Protein AF-A0A9N9F7E6-F1 (afdb_monomer_lite)

Radius of gyration: 31.7 Å; chains: 1; bounding box: 74×64×126 Å

Structure (mmCIF, N/CA/C/O backbone):
data_AF-A0A9N9F7E6-F1
#
_entry.id   AF-A0A9N9F7E6-F1
#
loop_
_atom_site.group_PDB
_atom_site.id
_atom_site.type_symbol
_atom_site.label_atom_id
_atom_site.label_alt_id
_atom_site.label_comp_id
_atom_site.label_asym_id
_atom_site.label_entity_id
_atom_site.label_seq_id
_atom_site.pdbx_PDB_ins_code
_atom_site.Cartn_x
_atom_site.Cartn_y
_atom_site.Cartn_z
_atom_site.occupancy
_atom_site.B_iso_or_equiv
_atom_site.auth_seq_id
_atom_site.auth_comp_id
_atom_site.auth_asym_id
_atom_site.auth_atom_id
_atom_site.pdbx_PDB_model_num
ATOM 1 N N . MET A 1 1 ? 58.534 -26.631 -19.351 1.00 40.75 1 MET A N 1
ATOM 2 C CA . MET A 1 1 ? 57.662 -26.499 -20.537 1.00 40.75 1 MET A CA 1
ATOM 3 C C . MET A 1 1 ? 57.254 -25.041 -20.645 1.00 40.75 1 MET A C 1
ATOM 5 O O . MET A 1 1 ? 56.491 -24.578 -19.811 1.00 40.75 1 MET A O 1
ATOM 9 N N . TYR A 1 2 ? 57.850 -24.304 -21.583 1.00 39.69 2 TYR A N 1
ATOM 10 C CA . TYR A 1 2 ? 57.478 -22.921 -21.891 1.00 39.69 2 TYR A CA 1
ATOM 11 C C . TYR A 1 2 ? 56.360 -22.964 -22.938 1.00 39.69 2 TYR A C 1
ATOM 13 O O . TYR A 1 2 ? 56.580 -23.464 -24.040 1.00 39.69 2 TYR A O 1
ATOM 21 N N . PHE A 1 3 ? 55.162 -22.490 -22.594 1.00 46.09 3 PHE A N 1
ATOM 22 C CA . PHE A 1 3 ? 54.084 -22.314 -23.566 1.00 46.09 3 PHE A CA 1
ATOM 23 C C . PHE A 1 3 ? 54.360 -21.046 -24.383 1.00 46.09 3 PHE A C 1
ATOM 25 O O . PHE A 1 3 ? 54.373 -19.944 -23.840 1.00 46.09 3 PHE A O 1
ATOM 32 N N . SER A 1 4 ? 54.613 -21.210 -25.684 1.00 47.53 4 SER A N 1
ATOM 33 C CA . SER A 1 4 ? 54.634 -20.099 -26.642 1.00 47.53 4 SER A CA 1
ATOM 34 C C . SER A 1 4 ? 53.211 -19.611 -26.881 1.00 47.53 4 SER A C 1
ATOM 36 O O . SER A 1 4 ? 52.355 -20.383 -27.311 1.00 47.53 4 SER A O 1
ATOM 38 N N . ILE A 1 5 ? 52.972 -18.327 -26.626 1.00 56.91 5 ILE A N 1
ATOM 39 C CA . ILE A 1 5 ? 51.737 -17.638 -27.000 1.00 56.91 5 ILE A CA 1
ATOM 40 C C . ILE A 1 5 ? 51.870 -17.228 -28.478 1.00 56.91 5 ILE A C 1
ATOM 42 O O . ILE A 1 5 ? 52.854 -16.575 -28.831 1.00 56.91 5 ILE A O 1
ATOM 46 N N . PRO A 1 6 ? 50.937 -17.607 -29.369 1.00 58.47 6 PRO A N 1
ATOM 47 C CA . PRO A 1 6 ? 50.997 -17.206 -30.769 1.00 58.47 6 PRO A CA 1
ATOM 48 C C . PRO A 1 6 ? 50.688 -15.706 -30.938 1.00 58.47 6 PRO A C 1
ATOM 50 O O . PRO A 1 6 ? 49.615 -15.227 -30.582 1.00 58.47 6 PRO A O 1
ATOM 53 N N . ASN A 1 7 ? 51.628 -14.976 -31.546 1.00 58.75 7 ASN A N 1
ATOM 54 C CA . ASN A 1 7 ? 51.615 -13.522 -31.789 1.00 58.75 7 ASN A CA 1
ATOM 55 C C . ASN A 1 7 ? 50.672 -13.052 -32.922 1.00 58.75 7 ASN A C 1
ATOM 57 O O . ASN A 1 7 ? 50.967 -12.072 -33.597 1.00 58.75 7 ASN A O 1
ATOM 61 N N . ASN A 1 8 ? 49.546 -13.725 -33.168 1.00 62.62 8 ASN A N 1
ATOM 62 C CA . ASN A 1 8 ? 48.625 -13.355 -34.255 1.00 62.62 8 ASN A CA 1
ATOM 63 C C . ASN A 1 8 ? 47.175 -13.269 -33.773 1.00 62.62 8 ASN A C 1
ATOM 65 O O . ASN A 1 8 ? 46.264 -13.899 -34.306 1.00 62.62 8 ASN A O 1
ATOM 69 N N . ILE A 1 9 ? 46.965 -12.470 -32.730 1.00 62.59 9 ILE A N 1
ATOM 70 C CA . ILE A 1 9 ? 45.628 -12.113 -32.271 1.00 62.59 9 ILE A CA 1
ATOM 71 C C . ILE A 1 9 ? 45.165 -10.898 -33.082 1.00 62.59 9 ILE A C 1
ATOM 73 O O . ILE A 1 9 ? 45.686 -9.795 -32.946 1.00 62.59 9 ILE A O 1
ATOM 77 N N . ASN A 1 10 ? 44.201 -11.120 -33.973 1.00 60.22 10 ASN A N 1
ATOM 78 C CA . ASN A 1 10 ? 43.662 -10.101 -34.868 1.00 60.22 10 ASN A CA 1
ATOM 79 C C . ASN A 1 10 ? 42.643 -9.231 -34.102 1.00 60.22 10 ASN A C 1
ATOM 81 O O . ASN A 1 10 ? 41.444 -9.516 -34.075 1.00 60.22 10 ASN A O 1
ATOM 85 N N . TYR A 1 11 ? 43.130 -8.187 -33.422 1.00 56.62 11 TYR A N 1
ATOM 86 C CA . TYR A 1 11 ? 42.341 -7.341 -32.508 1.00 56.62 11 TYR A CA 1
ATOM 87 C C . TYR A 1 11 ? 41.131 -6.652 -33.161 1.00 56.62 11 TYR A C 1
ATOM 89 O O . TYR A 1 11 ? 40.184 -6.289 -32.464 1.00 56.62 11 TYR A O 1
ATOM 97 N N . SER A 1 12 ? 41.116 -6.535 -34.493 1.00 60.22 12 SER A N 1
ATOM 98 C CA . SER A 1 12 ? 39.997 -5.962 -35.252 1.00 60.22 12 SER A CA 1
ATOM 99 C C . SER A 1 12 ? 38.716 -6.804 -35.188 1.00 60.22 12 SER A C 1
ATOM 101 O O . SER A 1 12 ? 37.639 -6.274 -35.447 1.00 60.22 12 SER A O 1
ATOM 103 N N . VAL A 1 13 ? 38.816 -8.096 -34.852 1.00 58.97 13 VAL A N 1
ATOM 104 C CA . VAL A 1 13 ? 37.661 -9.010 -34.744 1.00 58.97 13 VAL A CA 1
ATOM 105 C C . VAL A 1 13 ? 37.226 -9.199 -33.286 1.00 58.97 13 VAL A C 1
ATOM 107 O O . VAL A 1 13 ? 36.069 -9.493 -33.011 1.00 58.97 13 VAL A O 1
ATOM 110 N N . ILE A 1 14 ? 38.133 -8.976 -32.331 1.00 58.53 14 ILE A N 1
ATOM 111 C CA . ILE A 1 14 ? 37.883 -9.199 -30.899 1.00 58.53 14 ILE A CA 1
ATOM 112 C C . ILE A 1 14 ? 37.167 -8.008 -30.258 1.00 58.53 14 ILE A C 1
ATOM 114 O O . ILE A 1 14 ? 36.324 -8.202 -29.387 1.00 58.53 14 ILE A O 1
ATOM 118 N N . LEU A 1 15 ? 37.442 -6.785 -30.720 1.00 57.47 15 LEU A N 1
ATOM 119 C CA . LEU A 1 15 ? 36.807 -5.577 -30.193 1.00 57.47 15 LEU A CA 1
ATOM 120 C C . LEU A 1 15 ? 35.269 -5.543 -30.371 1.00 57.47 15 LEU A C 1
ATOM 122 O O . LEU A 1 15 ? 34.594 -5.222 -29.395 1.00 57.47 15 LEU A O 1
ATOM 126 N N . PRO A 1 16 ? 34.672 -5.921 -31.525 1.00 55.47 16 PRO A N 1
ATOM 127 C CA . PRO A 1 16 ? 33.211 -5.976 -31.644 1.00 55.47 16 PRO A CA 1
ATOM 128 C C . PRO A 1 16 ? 32.581 -7.160 -30.890 1.00 55.47 16 PRO A C 1
ATOM 130 O O . PRO A 1 16 ? 31.452 -7.043 -30.423 1.00 55.47 16 PRO A O 1
ATOM 133 N N . ILE A 1 17 ? 33.300 -8.278 -30.717 1.00 58.41 17 ILE A N 1
ATOM 134 C CA . ILE A 1 17 ? 32.814 -9.447 -29.959 1.00 58.41 17 ILE A CA 1
ATOM 135 C C . ILE A 1 17 ? 32.812 -9.161 -28.450 1.00 58.41 17 ILE A C 1
ATOM 137 O O . ILE A 1 17 ? 31.876 -9.548 -27.756 1.00 58.41 17 ILE A O 1
ATOM 141 N N . LEU A 1 18 ? 33.809 -8.430 -27.941 1.00 53.78 18 LEU A N 1
ATOM 142 C CA . LEU A 1 18 ? 33.849 -8.006 -26.540 1.00 53.78 18 LEU A CA 1
ATOM 143 C C . LEU A 1 18 ? 32.796 -6.923 -26.236 1.00 53.78 18 LEU A C 1
ATOM 145 O O . LEU A 1 18 ? 32.266 -6.895 -25.132 1.00 53.78 18 LEU A O 1
ATOM 149 N N . LEU A 1 19 ? 32.440 -6.079 -27.214 1.00 54.25 19 LEU A N 1
ATOM 150 C CA . LEU A 1 19 ? 31.379 -5.071 -27.071 1.00 54.25 19 LEU A CA 1
ATOM 151 C C . LEU A 1 19 ? 29.965 -5.693 -27.027 1.00 54.25 19 LEU A C 1
ATOM 153 O O . LEU A 1 19 ? 29.086 -5.158 -26.361 1.00 54.25 19 LEU A O 1
ATOM 157 N N . LEU A 1 20 ? 29.756 -6.843 -27.683 1.00 54.44 20 LEU A N 1
ATOM 158 C CA . LEU A 1 20 ? 28.497 -7.607 -27.655 1.00 54.44 20 LEU A CA 1
ATOM 159 C C . LEU A 1 20 ? 28.282 -8.412 -26.358 1.00 54.44 20 LEU A C 1
ATOM 161 O O . LEU A 1 20 ? 27.174 -8.881 -26.119 1.00 54.44 20 LEU A O 1
ATOM 165 N N . LEU A 1 21 ? 29.306 -8.558 -25.509 1.00 51.47 21 LEU A N 1
ATOM 166 C CA . LEU A 1 21 ? 29.216 -9.257 -24.217 1.00 51.47 21 LEU A CA 1
ATOM 167 C C . LEU A 1 21 ? 28.879 -8.334 -23.032 1.00 51.47 21 LEU A C 1
ATOM 169 O O . LEU A 1 21 ? 28.777 -8.809 -21.905 1.00 51.47 21 LEU A O 1
ATOM 173 N N . PHE A 1 22 ? 28.655 -7.039 -23.275 1.00 49.25 22 PHE A N 1
ATOM 174 C CA . PHE A 1 22 ? 28.144 -6.091 -22.277 1.00 49.25 22 PHE A CA 1
ATOM 175 C C . PHE A 1 22 ? 26.663 -5.770 -22.509 1.00 49.25 22 PHE A C 1
ATOM 177 O O . PHE A 1 22 ? 26.247 -4.614 -22.440 1.00 49.25 22 PHE A O 1
ATOM 184 N N . VAL A 1 23 ? 25.841 -6.792 -22.768 1.00 47.81 23 VAL A N 1
ATOM 185 C CA . VAL A 1 23 ? 24.408 -6.678 -22.476 1.00 47.81 23 VAL A CA 1
ATOM 186 C C . VAL A 1 23 ? 24.288 -6.798 -20.962 1.00 47.81 23 VAL A C 1
ATOM 188 O O . VAL A 1 23 ? 24.087 -7.874 -20.411 1.00 47.81 23 VAL A O 1
ATOM 191 N N . SER A 1 24 ? 24.540 -5.692 -20.267 1.00 43.97 24 SER A N 1
ATOM 192 C CA . SER A 1 24 ? 24.092 -5.552 -18.892 1.00 43.97 24 SER A CA 1
ATOM 193 C C . SER A 1 24 ? 22.575 -5.627 -18.968 1.00 43.97 24 SER A C 1
ATOM 195 O O . SER A 1 24 ? 21.955 -4.693 -19.479 1.00 43.97 24 SER A O 1
ATOM 197 N N . ASP A 1 25 ? 21.979 -6.724 -18.511 1.00 43.75 25 ASP A N 1
ATOM 198 C CA . ASP A 1 25 ? 20.566 -6.730 -18.161 1.00 43.75 25 ASP A CA 1
ATOM 199 C C . ASP A 1 25 ? 20.407 -5.678 -17.062 1.00 43.75 25 ASP A C 1
ATOM 201 O O . ASP A 1 25 ? 20.625 -5.929 -15.875 1.00 43.75 25 ASP A O 1
ATOM 205 N N . VAL A 1 26 ? 20.128 -4.439 -17.467 1.00 52.53 26 VAL A N 1
ATOM 206 C CA . VAL A 1 26 ? 19.705 -3.393 -16.550 1.00 52.53 26 VAL A CA 1
ATOM 207 C C . VAL A 1 26 ? 18.290 -3.790 -16.179 1.00 52.53 26 VAL A C 1
ATOM 209 O O . VAL A 1 26 ? 17.332 -3.324 -16.787 1.00 52.53 26 VAL A O 1
ATOM 212 N N . LEU A 1 27 ? 18.160 -4.722 -15.231 1.00 60.78 27 LEU A N 1
ATOM 213 C CA . LEU A 1 27 ? 16.883 -4.965 -14.588 1.00 60.78 27 LEU A CA 1
ATOM 214 C C . LEU A 1 27 ? 16.455 -3.623 -13.995 1.00 60.78 27 LEU A C 1
ATOM 216 O O . LEU A 1 27 ? 17.052 -3.127 -13.031 1.00 60.78 27 LEU A O 1
ATOM 220 N N . GLY A 1 28 ? 15.448 -3.013 -14.604 1.00 59.03 28 GLY A N 1
ATOM 221 C CA . GLY A 1 28 ? 14.772 -1.886 -14.005 1.00 59.03 28 GLY A CA 1
ATOM 222 C C . GLY A 1 28 ? 14.049 -2.363 -12.758 1.00 59.03 28 GLY A C 1
ATOM 223 O O . GLY A 1 28 ? 13.397 -3.400 -12.796 1.00 59.03 28 GLY A O 1
ATOM 224 N N . HIS A 1 29 ? 14.210 -1.661 -11.636 1.00 84.06 29 HIS A N 1
ATOM 225 C CA . HIS A 1 29 ? 13.431 -1.972 -10.443 1.00 84.06 29 HIS A CA 1
ATOM 226 C C . HIS A 1 29 ? 12.722 -0.734 -9.922 1.00 84.06 29 HIS A C 1
ATOM 228 O O . HIS A 1 29 ? 13.272 0.373 -9.875 1.00 84.06 29 HIS A O 1
ATOM 234 N N . GLY A 1 30 ? 11.504 -0.961 -9.458 1.00 90.44 30 GLY A N 1
ATOM 235 C CA . GLY A 1 30 ? 10.769 -0.040 -8.621 1.00 90.44 30 GLY A CA 1
ATOM 236 C C . GLY A 1 30 ? 9.833 -0.838 -7.733 1.00 90.44 30 GLY A C 1
ATOM 237 O O . GLY A 1 30 ? 9.264 -1.820 -8.196 1.00 90.44 30 GLY A O 1
ATOM 238 N N . ARG A 1 31 ? 9.710 -0.437 -6.467 1.00 93.38 31 ARG A N 1
ATOM 239 C CA . ARG A 1 31 ? 8.784 -1.084 -5.534 1.00 93.38 31 ARG A CA 1
ATOM 240 C C . ARG A 1 31 ? 8.250 -0.149 -4.468 1.00 93.38 31 ARG A C 1
ATOM 242 O O . ARG A 1 31 ? 8.951 0.772 -4.033 1.00 93.38 31 ARG A O 1
ATOM 249 N N . MET A 1 32 ? 7.064 -0.446 -3.960 1.00 95.75 32 MET A N 1
ATOM 250 C CA . MET A 1 32 ? 6.536 0.154 -2.740 1.00 95.75 32 MET A CA 1
ATOM 251 C C . MET A 1 32 ? 7.306 -0.349 -1.508 1.00 95.75 32 MET A C 1
ATOM 253 O O . MET A 1 32 ? 7.681 -1.515 -1.396 1.00 95.75 32 MET A O 1
ATOM 257 N N . LEU A 1 33 ? 7.568 0.563 -0.575 1.00 92.19 33 LEU A N 1
ATOM 258 C CA . LEU A 1 33 ? 8.259 0.308 0.690 1.00 92.19 33 LEU A CA 1
ATOM 259 C C . LEU A 1 33 ? 7.311 0.425 1.886 1.00 92.19 33 LEU A C 1
ATOM 261 O O . LEU A 1 33 ? 7.419 -0.348 2.835 1.00 92.19 33 LEU A O 1
ATOM 265 N N . THR A 1 34 ? 6.415 1.415 1.865 1.00 93.19 34 THR A N 1
ATOM 266 C CA . THR A 1 34 ? 5.425 1.659 2.924 1.00 93.19 34 THR A CA 1
ATOM 267 C C . THR A 1 34 ? 4.051 1.898 2.300 1.00 93.19 34 THR A C 1
ATOM 269 O O . THR A 1 34 ? 3.965 2.731 1.395 1.00 93.19 34 THR A O 1
ATOM 272 N N . PRO A 1 35 ? 2.978 1.253 2.798 1.00 94.88 35 PRO A N 1
ATOM 273 C CA . PRO A 1 35 ? 2.952 0.200 3.828 1.00 94.88 35 PRO A CA 1
ATOM 274 C C . PRO A 1 35 ? 3.705 -1.072 3.405 1.00 94.88 35 PRO A C 1
ATOM 276 O O . PRO A 1 35 ? 4.045 -1.232 2.235 1.00 94.88 35 PRO A O 1
ATOM 279 N N . GLN A 1 36 ? 4.003 -1.955 4.366 1.00 91.88 36 GLN A N 1
ATOM 280 C CA . GLN A 1 36 ? 4.787 -3.158 4.084 1.00 91.88 36 GLN A CA 1
ATOM 281 C C . GLN A 1 36 ? 4.068 -4.039 3.055 1.00 91.88 36 GLN A C 1
ATOM 283 O O . GLN A 1 36 ? 2.940 -4.480 3.276 1.00 91.88 36 GLN A O 1
ATOM 288 N N . ILE A 1 37 ? 4.751 -4.293 1.943 1.00 93.06 37 ILE A N 1
ATOM 289 C CA . ILE A 1 37 ? 4.253 -5.107 0.838 1.00 93.06 37 ILE A CA 1
ATOM 290 C C . ILE A 1 37 ? 4.201 -6.596 1.192 1.00 93.06 37 ILE A C 1
ATOM 292 O O . ILE A 1 37 ? 4.857 -7.062 2.129 1.00 93.06 37 ILE A O 1
ATOM 296 N N . ARG A 1 38 ? 3.411 -7.347 0.424 1.00 91.44 38 ARG A N 1
ATOM 297 C CA . ARG A 1 38 ? 3.370 -8.809 0.460 1.00 91.44 38 ARG A CA 1
ATOM 298 C C . ARG A 1 38 ? 4.742 -9.374 0.123 1.00 91.44 38 ARG A C 1
ATOM 300 O O . ARG A 1 38 ? 5.368 -8.966 -0.846 1.00 91.44 38 ARG A O 1
ATOM 307 N N . ILE A 1 39 ? 5.155 -10.349 0.921 1.00 85.44 39 ILE A N 1
ATOM 308 C CA . ILE A 1 39 ? 6.398 -11.094 0.749 1.00 85.44 39 ILE A CA 1
ATOM 309 C C . ILE A 1 39 ? 6.035 -12.580 0.844 1.00 85.44 39 ILE A C 1
ATOM 311 O O . ILE A 1 39 ? 5.621 -13.025 1.922 1.00 85.44 39 ILE A O 1
ATOM 315 N N . PRO A 1 40 ? 6.118 -13.355 -0.251 1.00 75.81 40 PRO A N 1
ATOM 316 C CA . PRO A 1 40 ? 5.776 -14.767 -0.215 1.00 75.81 40 PRO A CA 1
ATOM 317 C C . PRO A 1 40 ? 6.796 -15.555 0.629 1.00 75.81 40 PRO A C 1
ATOM 319 O O . PRO A 1 40 ? 7.999 -15.280 0.578 1.00 75.81 40 PRO A O 1
ATOM 322 N N . PRO A 1 41 ? 6.351 -16.554 1.416 1.00 67.50 41 PRO A N 1
ATOM 323 C CA . PRO A 1 41 ? 7.263 -17.412 2.165 1.00 67.50 41 PRO A CA 1
ATOM 324 C C . PRO A 1 41 ? 8.250 -18.136 1.238 1.00 67.50 41 PRO A C 1
ATOM 326 O O . PRO A 1 41 ? 7.831 -18.801 0.294 1.00 67.50 41 PRO A O 1
ATOM 329 N N . GLY A 1 42 ? 9.548 -18.054 1.543 1.00 67.75 42 GLY A N 1
ATOM 330 C CA . GLY A 1 42 ? 10.597 -18.767 0.800 1.00 67.75 42 GLY A CA 1
ATOM 331 C C . GLY A 1 42 ? 11.191 -18.015 -0.395 1.00 67.75 42 GLY A C 1
ATOM 332 O O . GLY A 1 42 ? 11.927 -18.616 -1.168 1.00 67.75 42 GLY A O 1
ATOM 333 N N . ASP A 1 43 ? 10.904 -16.724 -0.551 1.00 71.06 43 ASP A N 1
ATOM 334 C CA . ASP A 1 43 ? 11.530 -15.883 -1.573 1.00 71.06 43 ASP A CA 1
ATOM 335 C C . ASP A 1 43 ? 13.035 -15.662 -1.288 1.00 71.06 43 ASP A C 1
ATOM 337 O O . ASP A 1 43 ? 13.417 -14.996 -0.320 1.00 71.06 43 ASP A O 1
ATOM 341 N N . GLU A 1 44 ? 13.888 -16.236 -2.148 1.00 62.19 44 GLU A N 1
ATOM 342 C CA . GLU A 1 44 ? 15.353 -16.258 -2.021 1.00 62.19 44 GLU A CA 1
ATOM 343 C C . GLU A 1 44 ? 16.015 -14.870 -2.164 1.00 62.19 44 GLU A C 1
ATOM 345 O O . GLU A 1 44 ? 17.133 -14.677 -1.680 1.00 62.19 44 GLU A O 1
ATOM 350 N N . ASN A 1 45 ? 15.332 -13.865 -2.735 1.00 62.97 45 ASN A N 1
ATOM 351 C CA . ASN A 1 45 ? 15.867 -12.504 -2.896 1.00 62.97 45 ASN A CA 1
ATOM 352 C C . ASN A 1 45 ? 15.393 -11.562 -1.785 1.00 62.97 45 ASN A C 1
ATOM 354 O O . ASN A 1 45 ? 14.755 -10.533 -2.034 1.00 62.97 45 ASN A O 1
ATOM 358 N N . ASN A 1 46 ? 15.719 -11.908 -0.538 1.00 66.62 46 ASN A N 1
ATOM 359 C CA . ASN A 1 46 ? 15.393 -11.103 0.645 1.00 66.62 46 ASN A CA 1
ATOM 360 C C . ASN A 1 46 ? 13.888 -10.763 0.761 1.00 66.62 46 ASN A C 1
ATOM 362 O O . ASN A 1 46 ? 13.537 -9.738 1.344 1.00 66.62 46 ASN A O 1
ATOM 366 N N . GLY A 1 47 ? 13.007 -11.593 0.186 1.00 72.50 47 GLY A N 1
ATOM 367 C CA . GLY A 1 47 ? 11.560 -11.382 0.225 1.00 72.50 47 GLY A CA 1
ATOM 368 C C . GLY A 1 47 ? 10.941 -10.569 -0.918 1.00 72.50 47 GLY A C 1
ATOM 369 O O . GLY A 1 47 ? 9.759 -10.252 -0.831 1.00 72.50 47 GLY A O 1
ATOM 370 N N . PHE A 1 48 ? 11.698 -10.169 -1.944 1.00 79.06 48 PHE A N 1
ATOM 371 C CA . PHE A 1 48 ? 11.213 -9.180 -2.918 1.00 79.06 48 PHE A CA 1
ATOM 372 C C . PHE A 1 48 ? 11.351 -9.577 -4.387 1.00 79.06 48 PHE A C 1
ATOM 374 O O . PHE A 1 48 ? 11.237 -8.696 -5.235 1.00 79.06 48 PHE A O 1
ATOM 381 N N . THR A 1 49 ? 11.590 -10.846 -4.726 1.00 77.81 49 THR A N 1
ATOM 382 C CA . THR A 1 49 ? 11.795 -11.287 -6.120 1.00 77.81 49 THR A CA 1
ATOM 383 C C . THR A 1 49 ? 10.692 -10.782 -7.047 1.00 77.81 49 THR A C 1
ATOM 385 O O . THR A 1 49 ? 10.988 -10.210 -8.092 1.00 77.81 49 THR A O 1
ATOM 388 N N . LEU A 1 50 ? 9.427 -10.962 -6.656 1.00 80.69 50 LEU A N 1
ATOM 389 C CA . LEU A 1 50 ? 8.279 -10.595 -7.493 1.00 80.69 50 LEU A CA 1
ATOM 390 C C . LEU A 1 50 ? 7.982 -9.092 -7.473 1.00 80.69 50 LEU A C 1
ATOM 392 O O . LEU A 1 50 ? 7.597 -8.530 -8.490 1.00 80.69 50 LEU A O 1
ATOM 396 N N . SER A 1 51 ? 8.194 -8.442 -6.331 1.00 84.06 51 SER A N 1
ATOM 397 C CA . SER A 1 51 ? 7.949 -7.006 -6.139 1.00 84.06 51 SER A CA 1
ATOM 398 C C . SER A 1 51 ? 8.985 -6.102 -6.799 1.00 84.06 51 SER A C 1
ATOM 400 O O . SER A 1 51 ? 8.763 -4.915 -6.988 1.00 84.06 51 SER A O 1
ATOM 402 N N . ASN A 1 52 ? 10.153 -6.647 -7.118 1.00 84.50 52 ASN A N 1
ATOM 403 C CA . ASN A 1 52 ? 11.268 -5.891 -7.668 1.00 84.50 52 ASN A CA 1
ATOM 404 C C . ASN A 1 52 ? 11.242 -5.762 -9.193 1.00 84.50 52 ASN A C 1
ATOM 406 O O . ASN A 1 52 ? 11.965 -4.924 -9.729 1.00 84.50 52 ASN A O 1
ATOM 410 N N . GLY A 1 53 ? 10.473 -6.607 -9.875 1.00 88.19 53 GLY A N 1
ATOM 411 C CA . GLY A 1 53 ? 10.501 -6.730 -11.325 1.00 88.19 53 GLY A CA 1
ATOM 412 C C . GLY A 1 53 ? 9.180 -6.356 -11.991 1.00 88.19 53 GLY A C 1
ATOM 413 O O . GLY A 1 53 ? 8.145 -6.246 -11.328 1.00 88.19 53 GLY A O 1
ATOM 414 N N . PRO A 1 54 ? 9.204 -6.192 -13.321 1.00 92.69 54 PRO A N 1
ATOM 415 C CA . PRO A 1 54 ? 7.991 -6.010 -14.092 1.00 92.69 54 PRO A CA 1
ATOM 416 C C . PRO A 1 54 ? 7.137 -7.284 -14.063 1.00 92.69 54 PRO A C 1
ATOM 418 O O . PRO A 1 54 ? 7.638 -8.403 -13.930 1.00 92.69 54 PRO A O 1
ATOM 421 N N . THR A 1 55 ? 5.827 -7.132 -14.223 1.00 92.88 55 THR A N 1
ATOM 422 C CA . THR A 1 55 ? 4.863 -8.228 -14.167 1.00 92.88 55 THR A CA 1
ATOM 423 C C . THR A 1 55 ? 3.757 -8.067 -15.203 1.00 92.88 55 THR A C 1
ATOM 425 O O . THR A 1 55 ? 3.431 -6.972 -15.650 1.00 92.88 55 THR A O 1
ATOM 428 N N . THR A 1 56 ? 3.142 -9.188 -15.563 1.00 95.19 56 THR A N 1
ATOM 429 C CA . THR A 1 56 ? 1.876 -9.242 -16.314 1.00 95.19 56 THR A CA 1
ATOM 430 C C . THR A 1 56 ? 0.740 -9.824 -15.467 1.00 95.19 56 THR A C 1
ATOM 432 O O . THR A 1 56 ? -0.376 -9.996 -15.954 1.00 95.19 56 THR A O 1
ATOM 435 N N . ILE A 1 57 ? 1.016 -10.141 -14.196 1.00 94.19 57 ILE A N 1
ATOM 436 C CA . ILE A 1 57 ? 0.095 -10.833 -13.296 1.00 94.19 57 ILE A CA 1
ATOM 437 C C . ILE A 1 57 ? -0.566 -9.814 -12.369 1.00 94.19 57 ILE A C 1
ATOM 439 O O . ILE A 1 57 ? -0.031 -9.428 -11.332 1.00 94.19 57 ILE A O 1
ATOM 443 N N . GLU A 1 58 ? -1.770 -9.400 -12.729 1.00 94.88 58 GLU A N 1
ATOM 444 C CA . GLU A 1 58 ? -2.637 -8.591 -11.874 1.00 94.88 58 GLU A CA 1
ATOM 445 C C . GLU A 1 58 ? -3.307 -9.455 -10.783 1.00 94.88 58 GLU A C 1
ATOM 447 O O . GLU A 1 58 ? -3.483 -10.663 -10.966 1.00 94.88 58 GLU A O 1
ATOM 452 N N . PRO A 1 59 ? -3.724 -8.874 -9.643 1.00 95.69 59 PRO A N 1
ATOM 453 C CA . PRO A 1 59 ? -3.570 -7.471 -9.262 1.00 95.69 59 PRO A CA 1
ATOM 454 C C . PRO A 1 59 ? -2.287 -7.142 -8.488 1.00 95.69 59 PRO A C 1
ATOM 456 O O . PRO A 1 59 ? -2.028 -5.969 -8.235 1.00 95.69 59 PRO A O 1
ATOM 459 N N . CYS A 1 60 ? -1.521 -8.157 -8.082 1.00 95.12 60 CYS A N 1
ATOM 460 C CA . CYS A 1 60 ? -0.454 -8.039 -7.082 1.00 95.12 60 CYS A CA 1
ATOM 461 C C . CYS A 1 60 ? 0.837 -8.774 -7.486 1.00 95.12 60 CYS A C 1
ATOM 463 O O . CYS A 1 60 ? 1.492 -9.376 -6.637 1.00 95.12 60 CYS A O 1
ATOM 465 N N . ALA A 1 61 ? 1.170 -8.800 -8.781 1.00 92.88 61 ALA A N 1
ATOM 466 C CA . ALA A 1 61 ? 2.344 -9.489 -9.337 1.00 92.88 61 ALA A CA 1
ATOM 467 C C . ALA A 1 61 ? 2.402 -11.006 -9.053 1.00 92.88 61 ALA A C 1
ATOM 469 O O . ALA A 1 61 ? 3.469 -11.610 -9.072 1.00 92.88 61 ALA A O 1
ATOM 470 N N . GLY A 1 62 ? 1.254 -11.631 -8.769 1.00 90.25 62 GLY A N 1
ATOM 471 C CA . GLY A 1 62 ? 1.173 -13.033 -8.343 1.00 90.25 62 GLY A CA 1
ATOM 472 C C . GLY A 1 62 ? 1.466 -13.272 -6.857 1.00 90.25 62 GLY A C 1
ATOM 473 O O . GLY A 1 62 ? 1.398 -14.416 -6.412 1.00 90.25 62 GLY A O 1
ATOM 474 N N . ASN A 1 63 ? 1.735 -12.222 -6.071 1.00 90.25 63 ASN A N 1
ATOM 475 C CA . ASN A 1 63 ? 1.935 -12.350 -4.631 1.00 90.25 63 ASN A CA 1
ATOM 476 C C . ASN A 1 63 ? 0.611 -12.694 -3.920 1.00 90.25 63 ASN A C 1
ATOM 478 O O . ASN A 1 63 ? -0.330 -11.882 -3.944 1.00 90.25 63 ASN A O 1
ATOM 482 N N . PRO A 1 64 ? 0.524 -13.861 -3.250 1.00 89.56 64 PRO A N 1
ATOM 483 C CA . PRO A 1 64 ? -0.667 -14.238 -2.503 1.00 89.56 64 PRO A CA 1
ATOM 484 C C . PRO A 1 64 ? -0.855 -13.319 -1.295 1.00 89.56 64 PRO A C 1
ATOM 486 O O . PRO A 1 64 ? 0.106 -12.747 -0.777 1.00 89.56 64 PRO A O 1
ATOM 489 N N . ARG A 1 65 ? -2.100 -13.206 -0.823 1.00 88.38 65 ARG A N 1
ATOM 490 C CA . ARG A 1 65 ? -2.429 -12.466 0.401 1.00 88.38 65 ARG A CA 1
ATOM 491 C C . ARG A 1 65 ? -1.576 -12.923 1.580 1.00 88.38 65 ARG A C 1
ATOM 493 O O . ARG A 1 65 ? -1.423 -14.122 1.821 1.00 88.38 65 ARG A O 1
ATOM 500 N N . GLY A 1 66 ? -1.047 -11.943 2.301 1.00 83.00 66 GLY A N 1
ATOM 501 C CA . GLY A 1 66 ? -0.242 -12.121 3.497 1.00 83.00 66 GLY A CA 1
ATOM 502 C C . GLY A 1 66 ? -0.993 -11.720 4.770 1.00 83.00 66 GLY A C 1
ATOM 503 O O . GLY A 1 66 ? -2.200 -11.461 4.746 1.00 83.00 66 GLY A O 1
ATOM 504 N N . PRO A 1 67 ? -0.288 -11.685 5.913 1.00 84.56 67 PRO A N 1
ATOM 505 C CA . PRO A 1 67 ? -0.837 -11.125 7.139 1.00 84.56 67 PRO A CA 1
ATOM 506 C C . PRO A 1 67 ? -1.092 -9.620 6.990 1.00 84.56 67 PRO A C 1
ATOM 508 O O . PRO A 1 67 ? -0.358 -8.918 6.298 1.00 84.56 67 PRO A O 1
ATOM 511 N N . VAL A 1 68 ? -2.092 -9.115 7.711 1.00 87.56 68 VAL A N 1
ATOM 512 C CA . VAL A 1 68 ? -2.308 -7.673 7.866 1.00 87.56 68 VAL A CA 1
ATOM 513 C C . VAL A 1 68 ? -1.252 -7.113 8.814 1.00 87.56 68 VAL A C 1
ATOM 515 O O . VAL A 1 68 ? -1.204 -7.485 9.986 1.00 87.56 68 VAL A O 1
ATOM 518 N N . LEU A 1 69 ? -0.402 -6.220 8.306 1.00 83.69 69 LEU A N 1
ATOM 519 C CA . LEU A 1 69 ? 0.739 -5.671 9.057 1.00 83.69 69 LEU A CA 1
ATOM 520 C C . LEU A 1 69 ? 0.616 -4.175 9.345 1.00 83.69 69 LEU A C 1
ATOM 522 O O . LEU A 1 69 ? 1.444 -3.604 10.053 1.00 83.69 69 LEU A O 1
ATOM 526 N N . SER A 1 70 ? -0.404 -3.518 8.799 1.00 88.81 70 SER A N 1
ATOM 527 C CA . SER A 1 70 ? -0.693 -2.106 9.048 1.00 88.81 70 SER A CA 1
ATOM 528 C C . SER A 1 70 ? -2.174 -1.922 9.341 1.00 88.81 70 SER A C 1
ATOM 530 O O . SER A 1 70 ? -3.024 -2.486 8.656 1.00 88.81 70 SER A O 1
ATOM 532 N N . ASN A 1 71 ? -2.469 -1.122 10.363 1.00 93.31 71 ASN A N 1
ATOM 533 C CA . ASN A 1 71 ? -3.828 -0.819 10.792 1.00 93.31 71 ASN A CA 1
ATOM 534 C C . ASN A 1 71 ? -4.038 0.690 10.700 1.00 93.31 71 ASN A C 1
ATOM 536 O O . ASN A 1 71 ? -3.261 1.462 11.270 1.00 93.31 71 ASN A O 1
ATOM 540 N N . PHE A 1 72 ? -5.080 1.097 9.988 1.00 92.81 72 PHE A N 1
ATOM 541 C CA . PHE A 1 72 ? -5.429 2.491 9.752 1.00 92.81 72 PHE A CA 1
ATOM 542 C C . PHE A 1 72 ? -6.859 2.787 10.202 1.00 92.81 72 PHE A C 1
ATOM 544 O O . PHE A 1 72 ? -7.613 1.894 10.581 1.00 92.81 72 PHE A O 1
ATOM 551 N N . GLN A 1 73 ? -7.226 4.061 10.169 1.00 91.44 73 GLN A N 1
ATOM 552 C CA . GLN A 1 73 ? -8.573 4.550 10.443 1.00 91.44 73 GLN A CA 1
ATOM 553 C C . GLN A 1 73 ? -9.188 5.125 9.166 1.00 91.44 73 GLN A C 1
ATOM 555 O O . GLN A 1 73 ? -8.480 5.685 8.322 1.00 91.44 73 GLN A O 1
ATOM 560 N N . SER A 1 74 ? -10.507 5.027 9.023 1.00 91.31 74 SER A N 1
ATOM 561 C CA . SER A 1 74 ? -11.215 5.678 7.919 1.00 91.31 74 SER A CA 1
ATOM 562 C C . SER A 1 74 ? -10.922 7.182 7.927 1.00 91.31 74 SER A C 1
ATOM 564 O O . SER A 1 74 ? -10.894 7.808 8.991 1.00 91.31 74 SER A O 1
ATOM 566 N N . GLY A 1 75 ? -10.689 7.762 6.751 1.00 90.19 75 GLY A N 1
ATOM 567 C CA . GLY A 1 75 ? -10.320 9.174 6.616 1.00 90.19 75 GLY A CA 1
ATOM 568 C C . GLY A 1 75 ? -8.879 9.520 7.017 1.00 90.19 75 GLY A C 1
ATOM 569 O O . GLY A 1 75 ? -8.467 10.672 6.852 1.00 90.19 75 GLY A O 1
ATOM 570 N N . GLN A 1 76 ? -8.091 8.564 7.528 1.00 90.25 76 GLN A N 1
ATOM 571 C CA . GLN A 1 76 ? -6.710 8.808 7.946 1.00 90.25 76 GLN A CA 1
ATOM 572 C C . GLN A 1 76 ? -5.828 9.208 6.758 1.00 90.25 76 GLN A C 1
ATOM 574 O O . GLN A 1 76 ? -5.895 8.624 5.678 1.00 90.25 76 GLN A O 1
ATOM 579 N N . ILE A 1 77 ? -4.941 10.176 6.990 1.00 90.75 77 ILE A N 1
ATOM 580 C CA . ILE A 1 77 ? -3.824 10.471 6.094 1.00 90.75 77 ILE A CA 1
ATOM 581 C C . ILE A 1 77 ? -2.674 9.524 6.446 1.00 90.75 77 ILE A C 1
ATOM 583 O O . ILE A 1 77 ? -2.154 9.561 7.562 1.00 90.75 77 ILE A O 1
ATOM 587 N N . ILE A 1 78 ? -2.302 8.660 5.506 1.00 93.69 78 ILE A N 1
ATOM 588 C CA . ILE A 1 78 ? -1.265 7.640 5.673 1.00 93.69 78 ILE A CA 1
ATOM 589 C C . ILE A 1 78 ? -0.020 7.987 4.860 1.00 93.69 78 ILE A C 1
ATOM 591 O O . ILE A 1 78 ? -0.114 8.607 3.800 1.00 93.69 78 ILE A O 1
ATOM 595 N N . SER A 1 79 ? 1.143 7.572 5.362 1.00 94.12 79 SER A N 1
ATOM 596 C CA . SER A 1 79 ? 2.410 7.679 4.637 1.00 94.12 79 SER A CA 1
ATOM 597 C C . SER A 1 79 ? 2.526 6.550 3.621 1.00 94.12 79 SER A C 1
ATOM 599 O O . SER A 1 79 ? 2.315 5.385 3.964 1.00 94.12 79 SER A O 1
ATOM 601 N N . ILE A 1 80 ? 2.898 6.905 2.398 1.00 96.94 80 ILE A N 1
ATOM 602 C CA . ILE A 1 80 ? 3.231 5.988 1.318 1.00 96.94 80 ILE A CA 1
ATOM 603 C C . ILE A 1 80 ? 4.661 6.279 0.880 1.00 96.94 80 ILE A C 1
ATOM 605 O O . ILE A 1 80 ? 5.031 7.440 0.711 1.00 96.94 80 ILE A O 1
ATOM 609 N N . SER A 1 81 ? 5.461 5.241 0.658 1.00 96.50 81 SER A N 1
ATOM 610 C CA . SER A 1 81 ? 6.792 5.403 0.075 1.00 96.50 81 SER A CA 1
ATOM 611 C C . SER A 1 81 ? 7.124 4.291 -0.899 1.00 96.50 81 SER A C 1
ATOM 613 O O . SER A 1 81 ? 6.648 3.165 -0.761 1.00 96.50 81 SER A O 1
ATOM 615 N N . TRP A 1 82 ? 7.945 4.616 -1.889 1.00 96.25 82 TRP A N 1
ATOM 616 C CA . TRP A 1 82 ? 8.423 3.696 -2.913 1.00 96.25 82 TRP A CA 1
ATOM 617 C C . TRP A 1 82 ? 9.855 4.051 -3.302 1.00 96.25 82 TRP A C 1
ATOM 619 O O . TRP A 1 82 ? 10.352 5.143 -3.022 1.00 96.25 82 TRP A O 1
ATOM 629 N N . THR A 1 83 ? 10.534 3.117 -3.947 1.00 95.00 83 THR A N 1
ATOM 630 C CA . THR A 1 83 ? 11.867 3.325 -4.507 1.00 95.00 83 THR A CA 1
ATOM 631 C C . THR A 1 83 ? 11.861 3.033 -5.995 1.00 95.00 83 THR A C 1
ATOM 633 O O . THR A 1 83 ? 11.126 2.158 -6.443 1.00 95.00 83 THR A O 1
ATOM 636 N N . ILE A 1 84 ? 12.676 3.772 -6.742 1.00 95.12 84 ILE A N 1
ATOM 637 C CA . ILE A 1 84 ? 12.964 3.577 -8.162 1.00 95.12 84 ILE A CA 1
ATOM 638 C C . ILE A 1 84 ? 14.482 3.479 -8.291 1.00 95.12 84 ILE A C 1
ATOM 640 O O . ILE A 1 84 ? 15.193 4.438 -7.983 1.00 95.12 84 ILE A O 1
ATOM 644 N N . THR A 1 85 ? 14.995 2.343 -8.750 1.00 92.50 85 THR A N 1
ATOM 645 C CA . THR A 1 85 ? 16.437 2.158 -8.988 1.00 92.50 85 THR A CA 1
ATOM 646 C C . THR A 1 85 ? 16.807 2.346 -10.456 1.00 92.50 85 THR A C 1
ATOM 648 O O . THR A 1 85 ? 17.965 2.631 -10.753 1.00 92.50 85 THR A O 1
ATOM 651 N N . ALA A 1 86 ? 15.825 2.272 -11.359 1.00 92.50 86 ALA A N 1
ATOM 652 C CA . ALA A 1 86 ? 15.978 2.601 -12.770 1.00 92.50 86 ALA A CA 1
ATOM 653 C C . ALA A 1 86 ? 14.829 3.496 -13.245 1.00 92.50 86 ALA A C 1
ATOM 655 O O . ALA A 1 86 ? 13.657 3.130 -13.179 1.00 92.50 86 ALA A O 1
ATOM 656 N N . ALA A 1 87 ? 15.167 4.691 -13.722 1.00 93.25 87 ALA A N 1
ATOM 657 C CA . ALA A 1 87 ? 14.193 5.701 -14.118 1.00 93.25 87 ALA A CA 1
ATOM 658 C C . ALA A 1 87 ? 13.625 5.429 -15.523 1.00 93.25 87 ALA A C 1
ATOM 660 O O . ALA A 1 87 ? 14.051 6.030 -16.509 1.00 93.25 87 ALA A O 1
ATOM 661 N N . HIS A 1 88 ? 12.635 4.538 -15.621 1.00 93.44 88 HIS A N 1
ATOM 662 C CA . HIS A 1 88 ? 11.913 4.271 -16.876 1.00 93.44 88 HIS A CA 1
ATOM 663 C C . HIS A 1 88 ? 10.739 5.231 -17.138 1.00 93.44 88 HIS A C 1
ATOM 665 O O . HIS A 1 88 ? 9.918 4.973 -18.024 1.00 93.44 88 HIS A O 1
ATOM 671 N N . ARG A 1 89 ? 10.687 6.363 -16.415 1.00 94.94 89 ARG A N 1
ATOM 672 C CA . ARG A 1 89 ? 9.633 7.388 -16.489 1.00 94.94 89 ARG A CA 1
ATOM 673 C C . ARG A 1 89 ? 8.235 6.806 -16.265 1.00 94.94 89 ARG A C 1
ATOM 675 O O . ARG A 1 89 ? 8.057 5.644 -15.902 1.00 94.94 89 ARG A O 1
ATOM 682 N N . GLY A 1 90 ? 7.225 7.634 -16.490 1.00 94.81 90 GLY A N 1
ATOM 683 C CA . GLY A 1 90 ? 5.831 7.226 -16.436 1.00 94.81 90 GLY A CA 1
ATOM 684 C C . GLY A 1 90 ? 5.201 7.413 -15.065 1.00 94.81 90 GLY A C 1
ATOM 685 O O . GLY A 1 90 ? 5.770 8.023 -14.153 1.00 94.81 90 GLY A O 1
ATOM 686 N N . SER A 1 91 ? 3.972 6.920 -14.972 1.00 97.06 91 SER A N 1
ATOM 687 C CA . SER A 1 91 ? 3.054 7.275 -13.902 1.00 97.06 91 SER A CA 1
ATOM 688 C C . SER A 1 91 ? 2.973 6.203 -12.828 1.00 97.06 91 SER A C 1
ATOM 690 O O . SER A 1 91 ? 2.892 5.016 -13.157 1.00 97.06 91 SER A O 1
ATOM 692 N N . CYS A 1 92 ? 2.862 6.634 -11.574 1.00 97.75 92 CYS A N 1
ATOM 693 C CA . CYS A 1 92 ? 2.479 5.777 -10.463 1.00 97.75 92 CYS A CA 1
ATOM 694 C C . CYS A 1 92 ? 1.064 6.099 -9.994 1.00 97.75 92 CYS A C 1
ATOM 696 O O . CYS A 1 92 ? 0.617 7.240 -10.098 1.00 97.75 92 CYS A O 1
ATOM 698 N N . SER A 1 93 ? 0.395 5.126 -9.386 1.00 98.44 93 SER A N 1
ATOM 699 C CA . SER A 1 93 ? -0.839 5.362 -8.638 1.00 98.44 93 SER A CA 1
ATOM 700 C C . SER A 1 93 ? -0.868 4.555 -7.349 1.00 98.44 93 SER A C 1
ATOM 702 O O . SER A 1 93 ? -0.263 3.486 -7.255 1.00 98.44 93 SER A O 1
ATOM 704 N N . ILE A 1 94 ? -1.576 5.095 -6.361 1.00 98.69 94 ILE A N 1
ATOM 705 C CA . ILE A 1 94 ? -1.936 4.406 -5.126 1.00 98.69 94 ILE A CA 1
ATOM 706 C C . ILE A 1 94 ? -3.417 4.122 -5.176 1.00 98.69 94 ILE A C 1
ATOM 708 O O . ILE A 1 94 ? -4.222 5.028 -5.395 1.00 98.69 94 ILE A O 1
ATOM 712 N N . GLN A 1 95 ? -3.766 2.866 -4.960 1.00 98.69 95 GLN A N 1
ATOM 713 C CA . GLN A 1 95 ? -5.123 2.373 -5.081 1.00 98.69 95 GLN A CA 1
ATOM 714 C C . GLN A 1 95 ? -5.505 1.565 -3.845 1.00 98.69 95 GLN A C 1
ATOM 716 O O . GLN A 1 95 ? -4.645 1.012 -3.163 1.00 98.69 95 GLN A O 1
ATOM 721 N N . LEU A 1 96 ? -6.799 1.485 -3.560 1.00 98.50 96 LEU A N 1
ATOM 722 C CA . LEU A 1 96 ? -7.349 0.779 -2.412 1.00 98.50 96 LEU A CA 1
ATOM 723 C C . LEU A 1 96 ? -8.457 -0.168 -2.853 1.00 98.50 96 LEU A C 1
ATOM 725 O O . LEU A 1 96 ? -9.397 0.238 -3.528 1.00 98.50 96 LEU A O 1
ATOM 729 N N . SER A 1 97 ? -8.371 -1.415 -2.409 1.00 98.19 97 SER A N 1
ATOM 730 C CA . SER A 1 97 ? -9.466 -2.380 -2.437 1.00 98.19 97 SER A CA 1
ATOM 731 C C . SER A 1 97 ? -9.933 -2.651 -1.010 1.00 98.19 97 SER A C 1
ATOM 733 O O . SER A 1 97 ? -9.138 -3.050 -0.156 1.00 98.19 97 SER A O 1
ATOM 735 N N . THR A 1 98 ? -11.228 -2.468 -0.756 1.00 96.25 98 THR A N 1
ATOM 736 C CA . THR A 1 98 ? -11.876 -2.791 0.526 1.00 96.25 98 THR A CA 1
ATOM 737 C C . THR A 1 98 ? -12.602 -4.137 0.518 1.00 96.25 98 THR A C 1
ATOM 739 O O . THR A 1 98 ? -13.184 -4.529 1.525 1.00 96.25 98 THR A O 1
ATOM 742 N N . THR A 1 99 ? -12.560 -4.882 -0.592 1.00 91.81 99 THR A N 1
ATOM 743 C CA . THR A 1 99 ? -13.389 -6.086 -0.791 1.00 91.81 99 THR A CA 1
ATOM 744 C C . THR A 1 99 ? -12.875 -7.322 -0.059 1.00 91.81 99 THR A C 1
ATOM 746 O O . THR A 1 99 ? -13.596 -8.311 0.058 1.00 91.81 99 THR A O 1
ATOM 749 N N . GLY A 1 100 ? -11.617 -7.305 0.385 1.00 88.19 100 GLY A N 1
ATOM 750 C CA . GLY A 1 100 ? -10.942 -8.491 0.907 1.00 88.19 100 GLY A CA 1
ATOM 751 C C . GLY A 1 100 ? -10.548 -9.518 -0.157 1.00 88.19 100 GLY A C 1
ATOM 752 O O . GLY A 1 100 ? -10.113 -10.604 0.213 1.00 88.19 100 GLY A O 1
ATOM 753 N N . GLN A 1 101 ? -10.693 -9.197 -1.449 1.00 90.38 101 GLN A N 1
ATOM 754 C CA . GLN A 1 101 ? -10.474 -10.129 -2.566 1.00 90.38 101 GLN A CA 1
ATOM 755 C C . GLN A 1 101 ? -9.669 -9.517 -3.723 1.00 90.38 101 GLN A C 1
ATOM 757 O O . GLN A 1 101 ? -9.894 -9.864 -4.877 1.00 90.38 101 GLN A O 1
ATOM 762 N N . ASP A 1 102 ? -8.789 -8.555 -3.430 1.00 95.88 102 ASP A N 1
ATOM 763 C CA . ASP A 1 102 ? -7.939 -7.853 -4.412 1.00 95.88 102 ASP A CA 1
ATOM 764 C C . ASP A 1 102 ? -8.715 -7.389 -5.655 1.00 95.88 102 ASP A C 1
ATOM 766 O O . ASP A 1 102 ? -8.345 -7.645 -6.798 1.00 95.88 102 ASP A O 1
ATOM 770 N N . SER A 1 103 ? -9.856 -6.745 -5.435 1.00 95.81 103 SER A N 1
ATOM 771 C CA . SER A 1 103 ? -10.784 -6.369 -6.507 1.00 95.81 103 SER A CA 1
ATOM 772 C C . SER A 1 103 ? -11.418 -5.012 -6.245 1.00 95.81 103 SER A C 1
ATOM 774 O O . SER A 1 103 ? -11.392 -4.513 -5.123 1.00 95.81 103 SER A O 1
ATOM 776 N N . ASN A 1 104 ? -11.999 -4.404 -7.281 1.00 95.94 104 ASN A N 1
ATOM 777 C CA . ASN A 1 104 ? -12.637 -3.084 -7.202 1.00 95.94 104 ASN A CA 1
ATOM 778 C C . ASN A 1 104 ? -11.702 -2.000 -6.637 1.00 95.94 104 ASN A C 1
ATOM 780 O O . ASN A 1 104 ? -12.073 -1.259 -5.729 1.00 95.94 104 ASN A O 1
ATOM 784 N N . PHE A 1 105 ? -10.473 -1.936 -7.152 1.00 98.25 105 PHE A N 1
ATOM 785 C CA . PHE A 1 105 ? -9.499 -0.937 -6.727 1.00 98.25 105 PHE A CA 1
ATOM 786 C C . PHE A 1 105 ? -9.971 0.483 -7.067 1.00 98.25 105 PHE A C 1
ATOM 788 O O . PHE A 1 105 ? -10.191 0.816 -8.230 1.00 98.25 105 PHE A O 1
ATOM 795 N N . GLN A 1 106 ? -10.085 1.321 -6.040 1.00 98.00 106 GLN A N 1
ATOM 796 C CA . GLN A 1 106 ? -10.288 2.760 -6.150 1.00 98.00 106 GLN A CA 1
ATOM 797 C C . GLN A 1 106 ? -8.930 3.463 -6.147 1.00 98.00 106 GLN A C 1
ATOM 799 O O . GLN A 1 106 ? -8.153 3.288 -5.211 1.00 98.00 106 GLN A O 1
ATOM 804 N N . GLU A 1 107 ? -8.652 4.301 -7.143 1.00 98.50 107 GLU A N 1
ATOM 805 C CA . GLU A 1 107 ? -7.471 5.165 -7.110 1.00 98.50 107 GLU A CA 1
ATOM 806 C C . GLU A 1 107 ? -7.626 6.260 -6.044 1.00 98.50 107 GLU A C 1
ATOM 808 O O . GLU A 1 107 ? -8.614 6.994 -6.019 1.00 98.50 107 GLU A O 1
ATOM 813 N N . LEU A 1 108 ? -6.642 6.352 -5.149 1.00 98.19 108 LEU A N 1
ATOM 814 C CA . LEU A 1 108 ? -6.570 7.357 -4.091 1.00 98.19 108 LEU A CA 1
ATOM 815 C C . LEU A 1 108 ? -5.707 8.555 -4.498 1.00 98.19 108 LEU A C 1
ATOM 817 O O . LEU A 1 108 ? -5.997 9.688 -4.114 1.00 98.19 108 LEU A O 1
ATOM 821 N N . LYS A 1 109 ? -4.613 8.306 -5.230 1.00 98.31 109 LYS A N 1
ATOM 822 C CA . LYS A 1 109 ? -3.678 9.345 -5.680 1.00 98.31 109 LYS A CA 1
ATOM 823 C C . LYS A 1 109 ? -2.885 8.882 -6.899 1.00 98.31 109 LYS A C 1
ATOM 825 O O . LYS A 1 109 ? -2.495 7.719 -6.970 1.00 98.31 109 LYS A O 1
ATOM 830 N N . SER A 1 110 ? -2.606 9.811 -7.810 1.00 98.12 110 SER A N 1
ATOM 831 C CA . SER A 1 110 ? -1.829 9.579 -9.030 1.00 98.12 110 SER A CA 1
ATOM 832 C C . SER A 1 110 ? -0.620 10.507 -9.108 1.00 98.12 110 SER A C 1
ATOM 834 O O . SER A 1 110 ? -0.656 11.647 -8.636 1.00 98.12 110 SER A O 1
ATOM 836 N N . TYR A 1 111 ? 0.449 10.007 -9.718 1.00 97.50 111 TYR A N 1
ATOM 837 C CA . TYR A 1 111 ? 1.743 10.659 -9.860 1.00 97.50 111 TYR A CA 1
ATOM 838 C C . TYR A 1 111 ? 2.212 10.521 -11.309 1.00 97.50 111 TYR A C 1
ATOM 840 O O . TYR A 1 111 ? 2.787 9.489 -11.650 1.00 97.50 111 TYR A O 1
ATOM 848 N N . PRO A 1 112 ? 2.018 11.526 -12.178 1.00 96.56 112 PRO A N 1
ATOM 849 C CA . PRO A 1 112 ? 2.288 11.372 -13.610 1.00 96.56 112 PRO A CA 1
ATOM 850 C C . PRO A 1 112 ? 3.766 11.108 -13.945 1.00 96.56 112 PRO A C 1
ATOM 852 O O . PRO A 1 112 ? 4.048 10.494 -14.967 1.00 96.56 112 PRO A O 1
ATOM 855 N N . ASN A 1 113 ? 4.687 11.532 -13.070 1.00 94.38 113 ASN A N 1
ATOM 856 C CA . ASN A 1 113 ? 6.134 11.538 -13.305 1.00 94.38 113 ASN A CA 1
ATOM 857 C C . ASN A 1 113 ? 6.920 10.856 -12.161 1.00 94.38 113 ASN A C 1
ATOM 859 O O . ASN A 1 113 ? 8.026 11.277 -11.822 1.00 94.38 113 ASN A O 1
ATOM 863 N N . CYS A 1 114 ? 6.341 9.851 -11.492 1.00 92.44 114 CYS A N 1
ATOM 864 C CA . CYS A 1 114 ? 6.912 9.278 -10.259 1.00 92.44 114 CYS A CA 1
ATOM 865 C C . CYS A 1 114 ? 8.274 8.588 -10.438 1.00 92.44 114 CYS A C 1
ATOM 867 O O . CYS A 1 114 ? 8.973 8.370 -9.450 1.00 92.44 114 CYS A O 1
ATOM 869 N N . ALA A 1 115 ? 8.615 8.217 -11.673 1.00 94.94 115 ALA A N 1
ATOM 870 C CA . ALA A 1 115 ? 9.818 7.470 -12.019 1.00 94.94 115 ALA A CA 1
ATOM 871 C C . ALA A 1 115 ? 10.673 8.197 -13.070 1.00 94.94 115 ALA A C 1
ATOM 873 O O . ALA A 1 115 ? 11.452 7.569 -13.788 1.00 94.94 115 ALA A O 1
ATOM 874 N N . ASP A 1 116 ? 10.531 9.525 -13.178 1.00 95.25 116 ASP A N 1
ATOM 875 C CA . ASP A 1 116 ? 11.413 10.357 -14.012 1.00 95.25 116 ASP A CA 1
ATOM 876 C C . ASP A 1 116 ? 12.849 10.415 -13.460 1.00 95.25 116 ASP A C 1
ATOM 878 O O . ASP A 1 116 ? 13.783 10.707 -14.202 1.00 95.25 116 ASP A O 1
ATOM 882 N N . ASN A 1 117 ? 13.037 10.109 -12.172 1.00 94.75 117 ASN A N 1
ATOM 883 C CA . ASN A 1 117 ? 14.339 10.028 -11.516 1.00 94.75 117 ASN A CA 1
ATOM 884 C C . ASN A 1 117 ? 14.430 8.763 -10.654 1.00 94.75 117 ASN A C 1
ATOM 886 O O . ASN A 1 117 ? 13.420 8.247 -10.177 1.00 94.75 117 ASN A O 1
ATOM 890 N N . THR A 1 118 ? 15.652 8.296 -10.409 1.00 95.12 118 THR A N 1
ATOM 891 C CA . THR A 1 118 ? 15.928 7.251 -9.417 1.00 95.12 118 THR A CA 1
ATOM 892 C C . THR A 1 118 ? 15.941 7.838 -8.010 1.00 95.12 118 THR A C 1
ATOM 894 O O . THR A 1 118 ? 16.380 8.974 -7.817 1.00 95.12 118 THR A O 1
ATOM 897 N N . GLY A 1 119 ? 15.543 7.059 -7.012 1.00 93.81 119 GLY A N 1
ATOM 898 C CA . GLY A 1 119 ? 15.592 7.463 -5.613 1.00 93.81 119 GLY A CA 1
ATOM 899 C C . GLY A 1 119 ? 14.542 6.769 -4.760 1.00 93.81 119 GLY A C 1
ATOM 900 O O . GLY A 1 119 ? 13.855 5.849 -5.202 1.00 93.81 119 GLY A O 1
ATOM 901 N N . THR A 1 120 ? 14.421 7.233 -3.522 1.00 95.19 120 THR A N 1
ATOM 902 C CA . THR A 1 120 ? 13.318 6.877 -2.631 1.00 95.19 120 THR A CA 1
ATOM 903 C C . THR A 1 120 ? 12.409 8.082 -2.496 1.00 95.19 120 THR A C 1
ATOM 905 O O . THR A 1 120 ? 12.865 9.183 -2.186 1.00 95.19 120 THR A O 1
ATOM 908 N N . PHE A 1 121 ? 11.126 7.857 -2.723 1.00 94.31 121 PHE A N 1
ATOM 909 C CA . PHE A 1 121 ? 10.090 8.872 -2.714 1.00 94.31 121 PHE A CA 1
ATOM 910 C C . PHE A 1 121 ? 9.086 8.538 -1.623 1.00 94.31 121 PHE A C 1
ATOM 912 O O . PHE A 1 121 ? 8.801 7.368 -1.363 1.00 94.31 121 PHE A O 1
ATOM 919 N N . SER A 1 122 ? 8.547 9.576 -1.000 1.00 95.31 122 SER A N 1
ATOM 920 C CA . SER A 1 122 ? 7.525 9.448 0.029 1.00 95.31 122 SER A CA 1
ATOM 921 C C . SER A 1 122 ? 6.508 10.559 -0.131 1.00 95.31 122 SER A C 1
ATOM 923 O O . SER A 1 122 ? 6.855 11.681 -0.502 1.00 95.31 122 SER A O 1
ATOM 925 N N . ASP A 1 123 ? 5.261 10.253 0.188 1.00 92.44 123 ASP A N 1
ATOM 926 C CA . ASP A 1 123 ? 4.160 11.200 0.171 1.00 92.44 123 ASP A CA 1
ATOM 927 C C . ASP A 1 123 ? 3.040 10.719 1.105 1.00 92.44 123 ASP A C 1
ATOM 929 O O . ASP A 1 123 ? 3.110 9.643 1.698 1.00 92.44 123 ASP A O 1
ATOM 933 N N . SER A 1 124 ? 2.005 11.532 1.272 1.00 91.88 124 SER A N 1
ATOM 934 C CA . SER A 1 124 ? 0.830 11.221 2.070 1.00 91.88 124 SER A CA 1
ATOM 935 C C . SER A 1 124 ? -0.431 11.089 1.214 1.00 91.88 124 SER A C 1
ATOM 937 O O . SER A 1 124 ? -0.673 11.874 0.285 1.00 91.88 124 SER A O 1
ATOM 939 N N . VAL A 1 125 ? -1.262 10.105 1.559 1.00 94.62 125 VAL A N 1
ATOM 940 C CA . VAL A 1 125 ? -2.530 9.786 0.887 1.00 94.62 125 VAL A CA 1
ATOM 941 C C . VAL A 1 125 ? -3.649 9.730 1.924 1.00 94.62 125 VAL A C 1
ATOM 943 O O . VAL A 1 125 ? -3.482 9.116 2.974 1.00 94.62 125 VAL A O 1
ATOM 946 N N . LYS A 1 126 ? -4.795 10.366 1.649 1.00 94.81 126 LYS A N 1
ATOM 947 C CA . LYS A 1 126 ? -5.985 10.268 2.506 1.00 94.81 126 LYS A CA 1
ATOM 948 C C . LYS A 1 126 ? -6.773 9.007 2.137 1.00 94.81 126 LYS A C 1
ATOM 950 O O . LYS A 1 126 ? -7.155 8.847 0.980 1.00 94.81 126 LYS A O 1
ATOM 955 N N . LEU A 1 127 ? -7.024 8.132 3.107 1.00 96.88 127 LEU A N 1
ATOM 956 C CA . LEU A 1 127 ? -7.969 7.025 2.954 1.00 96.88 127 LEU A CA 1
ATOM 957 C C . LEU A 1 127 ? -9.405 7.567 2.836 1.00 96.88 127 LEU A C 1
ATOM 959 O O . LEU A 1 127 ? -9.699 8.607 3.431 1.00 96.88 127 LEU A O 1
ATOM 963 N N . PRO A 1 128 ? -10.315 6.897 2.105 1.00 95.25 128 PRO A N 1
ATOM 964 C CA . PRO A 1 128 ? -11.690 7.368 1.987 1.00 95.25 128 PRO A CA 1
ATOM 965 C C . PRO A 1 128 ? -12.378 7.444 3.356 1.00 95.25 128 PRO A C 1
ATOM 967 O O . PRO A 1 128 ? -12.192 6.576 4.214 1.00 95.25 128 PRO A O 1
ATOM 970 N N . ASP A 1 129 ? -13.182 8.487 3.556 1.00 89.69 129 ASP A N 1
ATOM 971 C CA . ASP A 1 129 ? -14.045 8.583 4.731 1.00 89.69 129 ASP A CA 1
ATOM 972 C C . ASP A 1 129 ? -15.091 7.452 4.666 1.00 89.69 129 ASP A C 1
ATOM 974 O O . ASP A 1 129 ? -15.679 7.198 3.613 1.00 89.69 129 ASP A O 1
ATOM 978 N N . GLY A 1 130 ? -15.297 6.739 5.774 1.00 86.50 130 GLY A N 1
ATOM 979 C CA . GLY A 1 130 ? -16.197 5.584 5.849 1.00 86.50 130 GLY A CA 1
ATOM 980 C C . GLY A 1 130 ? -15.638 4.278 5.269 1.00 86.50 130 GLY A C 1
ATOM 981 O O . GLY A 1 130 ? -16.346 3.273 5.276 1.00 86.50 130 GLY A O 1
ATOM 982 N N . ALA A 1 131 ? -14.391 4.248 4.780 1.00 90.69 131 ALA A N 1
ATOM 983 C CA . ALA A 1 131 ? -13.744 2.990 4.405 1.00 90.69 131 ALA A CA 1
ATOM 984 C C . ALA A 1 131 ? -13.533 2.104 5.642 1.00 90.69 131 ALA A C 1
ATOM 986 O O . ALA A 1 131 ? -12.940 2.544 6.622 1.00 90.69 131 ALA A O 1
ATOM 987 N N . SER A 1 132 ? -13.984 0.853 5.578 1.00 90.94 132 SER A N 1
ATOM 988 C CA . SER A 1 132 ? -13.869 -0.098 6.685 1.00 90.94 132 SER A CA 1
ATOM 989 C C . SER A 1 132 ? -13.613 -1.501 6.151 1.00 90.94 132 SER A C 1
ATOM 991 O O . SER A 1 132 ? -14.254 -1.932 5.187 1.00 90.94 132 SER A O 1
ATOM 993 N N . CYS A 1 133 ? -12.626 -2.191 6.718 1.00 91.81 133 CYS A N 1
ATOM 994 C CA . CYS A 1 133 ? -12.208 -3.524 6.292 1.00 91.81 133 CYS A CA 1
ATOM 995 C C . CYS A 1 133 ? -11.202 -4.139 7.273 1.00 91.81 133 CYS A C 1
ATOM 997 O O . CYS A 1 133 ? -10.308 -3.476 7.795 1.00 91.81 133 CYS A O 1
ATOM 999 N N . ASN A 1 134 ? -11.257 -5.461 7.417 1.00 89.31 134 ASN A N 1
ATOM 1000 C CA . ASN A 1 134 ? -10.278 -6.208 8.215 1.00 89.31 134 ASN A CA 1
ATOM 1001 C C . ASN A 1 134 ? -9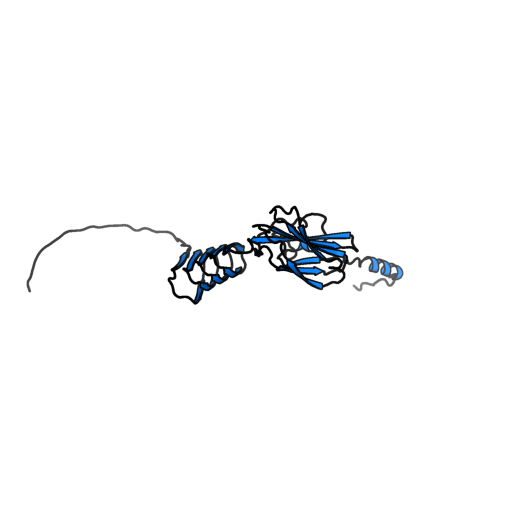.139 -6.800 7.372 1.00 89.31 134 ASN A C 1
ATOM 1003 O O . ASN A 1 134 ? -8.226 -7.402 7.923 1.00 89.31 134 ASN A O 1
ATOM 1007 N N . ASN A 1 135 ? -9.216 -6.683 6.043 1.00 90.06 135 ASN A N 1
ATOM 1008 C CA . ASN A 1 135 ? -8.233 -7.235 5.110 1.00 90.06 135 ASN A CA 1
ATOM 1009 C C . ASN A 1 135 ? -8.259 -6.477 3.766 1.00 90.06 135 ASN A C 1
ATOM 1011 O O . ASN A 1 135 ? -8.485 -7.054 2.701 1.00 90.06 135 ASN A O 1
ATOM 1015 N N . CYS A 1 136 ? -8.116 -5.157 3.822 1.00 96.12 136 CYS A N 1
ATOM 1016 C CA . CYS A 1 136 ? -7.957 -4.310 2.643 1.00 96.12 136 CYS A CA 1
ATOM 1017 C C . CYS A 1 136 ? -6.637 -4.563 1.922 1.00 96.12 136 CYS A C 1
ATOM 1019 O O . CYS A 1 136 ? -5.684 -5.093 2.492 1.00 96.12 136 CYS A O 1
ATOM 1021 N N . THR A 1 137 ? -6.561 -4.066 0.691 1.00 98.12 137 THR A N 1
ATOM 1022 C CA . THR A 1 137 ? -5.325 -4.060 -0.087 1.00 98.12 137 THR A CA 1
ATOM 1023 C C . THR A 1 137 ? -5.032 -2.664 -0.592 1.00 98.12 137 THR A C 1
ATOM 1025 O O . THR A 1 137 ? -5.815 -2.101 -1.358 1.00 98.12 137 THR A O 1
ATOM 1028 N N . ILE A 1 138 ? -3.895 -2.118 -0.169 1.00 98.38 138 ILE A N 1
ATOM 1029 C CA . ILE A 1 138 ? -3.306 -0.935 -0.794 1.00 98.38 138 ILE A CA 1
ATOM 1030 C C . ILE A 1 138 ? -2.383 -1.423 -1.897 1.00 98.38 138 ILE A C 1
ATOM 1032 O O . ILE A 1 138 ? -1.518 -2.262 -1.652 1.00 98.38 138 ILE A O 1
ATOM 1036 N N . ARG A 1 139 ? -2.578 -0.898 -3.102 1.00 98.38 139 ARG A N 1
ATOM 1037 C CA . ARG A 1 139 ? -1.806 -1.254 -4.281 1.00 98.38 139 ARG A CA 1
ATOM 1038 C C . ARG A 1 139 ? -1.052 -0.049 -4.815 1.00 98.38 139 ARG A C 1
ATOM 1040 O O . ARG A 1 139 ? -1.660 0.987 -5.077 1.00 98.38 139 ARG A O 1
ATOM 1047 N N . TRP A 1 140 ? 0.246 -0.214 -5.014 1.00 98.31 140 TRP A N 1
ATOM 1048 C CA . TRP A 1 140 ? 1.060 0.677 -5.826 1.00 98.31 140 TRP A CA 1
ATOM 1049 C C . TRP A 1 140 ? 1.176 0.097 -7.230 1.00 98.31 140 TRP A C 1
ATOM 1051 O O . TRP A 1 140 ? 1.435 -1.094 -7.403 1.00 98.31 140 TRP A O 1
ATOM 1061 N N . VAL A 1 141 ? 0.946 0.948 -8.221 1.00 98.31 141 VAL A N 1
ATOM 1062 C CA . VAL A 1 141 ? 1.064 0.610 -9.639 1.00 98.31 141 VAL A CA 1
ATOM 1063 C C . VAL A 1 141 ? 2.051 1.574 -10.254 1.00 98.31 141 VAL A C 1
ATOM 1065 O O . VAL A 1 141 ? 1.863 2.779 -10.093 1.00 98.31 141 VAL A O 1
ATOM 1068 N N . TRP A 1 142 ? 3.030 1.077 -10.999 1.00 97.81 142 TRP A N 1
ATOM 1069 C CA . TRP A 1 142 ? 3.876 1.896 -11.860 1.00 97.81 142 TRP A CA 1
ATOM 1070 C C . TRP A 1 142 ? 3.812 1.392 -13.301 1.00 97.81 142 TRP A C 1
ATOM 1072 O O . TRP A 1 142 ? 4.149 0.248 -13.595 1.00 97.81 142 TRP A O 1
ATOM 1082 N N . ASN A 1 143 ? 3.367 2.277 -14.193 1.00 96.75 143 ASN A N 1
ATOM 1083 C CA . ASN A 1 143 ? 3.389 2.067 -15.636 1.00 96.75 143 ASN A CA 1
ATOM 1084 C C . ASN A 1 143 ? 4.648 2.735 -16.199 1.00 96.75 143 ASN A C 1
ATOM 1086 O O . ASN A 1 143 ? 4.690 3.963 -16.349 1.00 96.75 143 ASN A O 1
ATOM 1090 N N . ALA A 1 144 ? 5.676 1.936 -16.474 1.00 96.06 144 ALA A N 1
ATOM 1091 C CA . ALA A 1 144 ? 6.958 2.403 -16.979 1.00 96.06 144 ALA A CA 1
ATOM 1092 C C . ALA A 1 144 ? 6.836 2.802 -18.454 1.00 96.06 144 ALA A C 1
ATOM 1094 O O . ALA A 1 144 ? 6.646 1.966 -19.338 1.00 96.06 144 ALA A O 1
ATOM 1095 N N . LEU A 1 145 ? 6.951 4.102 -18.729 1.00 95.44 145 LEU A N 1
ATOM 1096 C CA . LEU A 1 145 ? 6.686 4.657 -20.058 1.00 95.44 145 LEU A CA 1
ATOM 1097 C C . LEU A 1 145 ? 7.714 4.206 -21.102 1.00 95.44 145 LEU A C 1
ATOM 1099 O O . LEU A 1 145 ? 7.356 3.953 -22.248 1.00 95.44 145 LEU A O 1
ATOM 1103 N N . LEU A 1 146 ? 8.993 4.149 -20.725 1.00 94.31 146 LEU A N 1
ATOM 1104 C CA . LEU A 1 146 ? 10.074 3.879 -21.677 1.00 94.31 146 LEU A CA 1
ATOM 1105 C C . LEU A 1 146 ? 10.169 2.404 -22.077 1.00 94.31 146 LEU A C 1
ATOM 1107 O O . LEU A 1 146 ? 10.593 2.111 -23.192 1.00 94.31 146 LEU A O 1
ATOM 1111 N N . THR A 1 147 ? 9.795 1.495 -21.179 1.00 92.75 147 THR A N 1
ATOM 1112 C CA . THR A 1 147 ? 9.898 0.042 -21.386 1.00 92.75 147 THR A CA 1
ATOM 1113 C C . THR A 1 147 ? 8.547 -0.622 -21.639 1.00 92.75 147 THR A C 1
ATOM 1115 O O . THR A 1 147 ? 8.513 -1.777 -22.051 1.00 92.75 147 THR A O 1
ATOM 1118 N N . ASN A 1 148 ? 7.437 0.105 -21.458 1.00 94.62 148 ASN A N 1
ATOM 1119 C CA . ASN A 1 148 ? 6.076 -0.435 -21.511 1.00 94.62 148 ASN A CA 1
ATOM 1120 C C . ASN A 1 148 ? 5.888 -1.623 -20.547 1.00 94.62 148 ASN A C 1
ATOM 1122 O O . ASN A 1 148 ? 5.248 -2.626 -20.867 1.00 94.62 148 ASN A O 1
ATOM 1126 N N . GLU A 1 149 ? 6.487 -1.499 -19.367 1.00 94.88 149 GLU A N 1
ATOM 1127 C CA . GLU A 1 149 ? 6.427 -2.479 -18.291 1.00 94.88 149 GLU A CA 1
ATOM 1128 C C . GLU A 1 149 ? 5.471 -2.026 -17.190 1.00 94.88 149 GLU A C 1
ATOM 1130 O O . GLU A 1 149 ? 5.263 -0.832 -16.958 1.00 94.88 149 GLU A O 1
ATOM 1135 N N . LEU A 1 150 ? 4.923 -3.003 -16.479 1.00 95.75 150 LEU A N 1
ATOM 1136 C CA . LEU A 1 150 ? 4.020 -2.797 -15.362 1.00 95.75 150 LEU A CA 1
ATOM 1137 C C . LEU A 1 150 ? 4.666 -3.331 -14.088 1.00 95.75 150 LEU A C 1
ATOM 1139 O O . LEU A 1 150 ? 5.106 -4.475 -14.057 1.00 95.75 150 LEU A O 1
ATOM 1143 N N . TYR A 1 151 ? 4.670 -2.530 -13.032 1.00 96.38 151 TYR A N 1
ATOM 1144 C CA . TYR A 1 151 ? 5.127 -2.926 -11.703 1.00 96.38 151 TYR A CA 1
ATOM 1145 C C . TYR A 1 151 ? 3.950 -2.817 -10.738 1.00 96.38 151 TYR A C 1
ATOM 1147 O O . TYR A 1 151 ? 3.222 -1.818 -10.749 1.00 96.38 151 TYR A O 1
ATOM 1155 N N . LEU A 1 152 ? 3.747 -3.857 -9.928 1.00 96.94 152 LEU A N 1
ATOM 1156 C CA . LEU A 1 152 ? 2.620 -3.969 -9.006 1.00 96.94 152 LEU A CA 1
ATOM 1157 C C . LEU A 1 152 ? 3.103 -4.424 -7.639 1.00 96.94 152 LEU A C 1
ATOM 1159 O O . LEU A 1 152 ? 3.670 -5.506 -7.509 1.00 96.94 152 LEU A O 1
ATOM 1163 N N . ASP A 1 153 ? 2.751 -3.657 -6.616 1.00 96.50 153 ASP A N 1
ATOM 1164 C CA . ASP A 1 153 ? 2.947 -4.048 -5.229 1.00 96.50 153 ASP A CA 1
ATOM 1165 C C . ASP A 1 153 ? 1.664 -3.910 -4.439 1.00 96.50 153 ASP A C 1
ATOM 1167 O O . ASP A 1 153 ? 0.969 -2.901 -4.529 1.00 96.50 153 ASP A O 1
ATOM 1171 N N . CYS A 1 154 ? 1.384 -4.904 -3.606 1.00 97.06 154 CYS A N 1
ATOM 1172 C CA . CYS A 1 154 ? 0.226 -4.912 -2.729 1.00 97.06 154 CYS A CA 1
ATOM 1173 C C . CYS A 1 154 ? 0.663 -5.025 -1.276 1.00 97.06 154 CYS A C 1
ATOM 1175 O O . CYS A 1 154 ? 1.559 -5.802 -0.956 1.00 97.06 154 CYS A O 1
ATOM 1177 N N . ALA A 1 155 ? -0.010 -4.294 -0.398 1.00 96.81 155 ALA A N 1
ATOM 1178 C CA . ALA A 1 155 ? 0.121 -4.383 1.046 1.00 96.81 155 ALA A CA 1
ATOM 1179 C C . ALA A 1 155 ? -1.244 -4.690 1.663 1.00 96.81 155 ALA A C 1
ATOM 1181 O O . ALA A 1 155 ? -2.242 -4.043 1.327 1.00 96.81 155 ALA A O 1
ATOM 1182 N N . ASP A 1 156 ? -1.273 -5.657 2.577 1.00 96.19 156 ASP A N 1
ATOM 1183 C CA . ASP A 1 156 ? -2.486 -6.051 3.289 1.00 96.19 156 ASP A CA 1
ATOM 1184 C C . ASP A 1 156 ? -2.632 -5.233 4.576 1.00 96.19 156 ASP A C 1
ATOM 1186 O O . ASP A 1 156 ? -1.739 -5.198 5.433 1.00 96.19 156 ASP A O 1
ATOM 1190 N N . VAL A 1 157 ? -3.761 -4.534 4.691 1.00 96.25 157 VAL A N 1
ATOM 1191 C CA . VAL A 1 157 ? -4.014 -3.546 5.749 1.00 96.25 157 VAL A CA 1
ATOM 1192 C C . VAL A 1 157 ? -5.407 -3.726 6.344 1.00 96.25 157 VAL A C 1
ATOM 1194 O O . VAL A 1 157 ? -6.301 -4.273 5.699 1.00 96.25 157 VAL A O 1
ATOM 1197 N N . SER A 1 158 ? -5.627 -3.233 7.557 1.00 95.69 158 SER A N 1
ATOM 1198 C CA . SER A 1 158 ? -6.976 -3.022 8.088 1.00 95.69 158 SER A CA 1
ATOM 1199 C C . SER A 1 158 ? -7.299 -1.532 8.114 1.00 95.69 158 SER A C 1
ATOM 1201 O O . SER A 1 158 ? -6.408 -0.689 8.254 1.00 95.69 158 SER A O 1
ATOM 1203 N N . ILE A 1 159 ? -8.577 -1.206 7.957 1.00 94.81 159 ILE A N 1
ATOM 1204 C CA . ILE A 1 159 ? -9.103 0.143 8.128 1.00 94.81 159 ILE A CA 1
ATOM 1205 C C . ILE A 1 159 ? -10.287 0.026 9.083 1.00 94.81 159 ILE A C 1
ATOM 1207 O O . ILE A 1 159 ? -11.289 -0.602 8.749 1.00 94.81 159 ILE A O 1
ATOM 1211 N N . GLY A 1 160 ? -10.137 0.583 10.281 1.00 85.69 160 GLY A N 1
ATOM 1212 C CA . GLY A 1 160 ? -11.204 0.683 11.272 1.00 85.69 160 GLY A CA 1
ATOM 1213 C C . GLY A 1 160 ? -12.061 1.930 11.071 1.00 85.69 160 GLY A C 1
ATOM 1214 O O . GLY A 1 160 ? -11.658 2.881 10.396 1.00 85.69 160 GLY A O 1
ATOM 1215 N N . ASP A 1 161 ? -13.242 1.940 11.683 1.00 71.62 161 ASP A N 1
ATOM 1216 C CA . ASP A 1 161 ? -14.171 3.062 11.590 1.00 71.62 161 ASP A CA 1
ATOM 1217 C C . ASP A 1 161 ? -13.573 4.323 12.238 1.00 71.62 161 ASP A C 1
ATOM 1219 O O . ASP A 1 161 ? -13.222 4.356 13.421 1.00 71.62 161 ASP A O 1
ATOM 1223 N N . GLY A 1 162 ? -13.464 5.393 11.448 1.00 50.28 162 GLY A N 1
ATOM 1224 C CA . GLY A 1 162 ? -13.022 6.695 11.930 1.00 50.28 162 GLY A CA 1
ATOM 1225 C C . GLY A 1 162 ? -14.056 7.295 12.886 1.00 50.28 162 GLY A C 1
ATOM 1226 O O . GLY A 1 162 ? -15.069 7.821 12.440 1.00 50.28 162 GLY A O 1
ATOM 1227 N N . ALA A 1 163 ? -13.722 7.260 14.180 1.00 45.06 163 ALA A N 1
ATOM 1228 C CA . ALA A 1 163 ? -14.396 7.838 15.349 1.00 45.06 163 ALA A CA 1
AT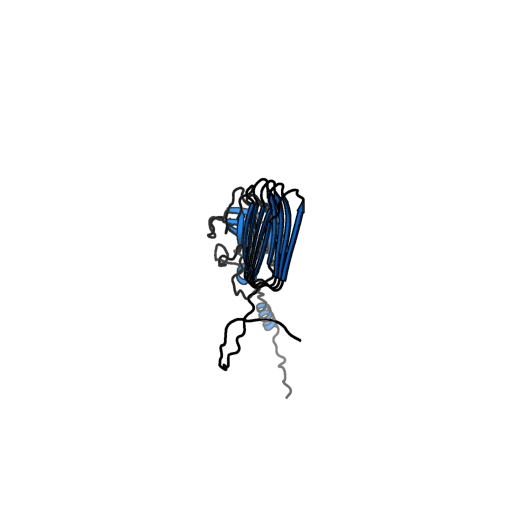OM 1229 C C . ALA A 1 163 ? -15.438 6.966 16.093 1.00 45.06 163 ALA A C 1
ATOM 1231 O O . ALA A 1 163 ? -16.556 6.730 15.650 1.00 45.06 163 ALA A O 1
ATOM 1232 N N . ASN A 1 164 ? -15.082 6.703 17.361 1.00 45.06 164 ASN A N 1
ATOM 1233 C CA . ASN A 1 164 ? -15.954 6.465 18.519 1.00 45.06 164 ASN A CA 1
ATOM 1234 C C . ASN A 1 164 ? -16.500 5.042 18.766 1.00 45.06 164 ASN A C 1
ATOM 1236 O O . ASN A 1 164 ? -17.665 4.852 19.101 1.00 45.06 164 ASN A O 1
ATOM 1240 N N . SER A 1 165 ? -15.608 4.054 18.741 1.00 43.44 165 SER A N 1
ATOM 1241 C CA . SER A 1 165 ? -15.575 2.914 19.676 1.00 43.44 165 SER A CA 1
ATOM 1242 C C . SER A 1 165 ? -14.192 2.293 19.548 1.00 43.44 165 SER A C 1
ATOM 1244 O O . SER A 1 165 ? -13.862 1.717 18.518 1.00 43.44 165 SER A O 1
ATOM 1246 N N . GLY A 1 166 ? -13.326 2.514 20.533 1.00 53.62 166 GLY A N 1
ATOM 1247 C CA . GLY A 1 166 ? -11.941 2.072 20.440 1.00 53.62 166 GLY A CA 1
ATOM 1248 C C . GLY A 1 166 ? -11.832 0.594 20.759 1.00 53.62 166 GLY A C 1
ATOM 1249 O O . GLY A 1 166 ? -11.348 0.305 21.836 1.00 53.62 166 GLY A O 1
ATOM 1250 N N . ASP A 1 167 ? -12.286 -0.316 19.895 1.00 50.53 167 ASP A N 1
ATOM 1251 C CA . ASP A 1 167 ? -11.944 -1.740 20.001 1.00 50.53 167 ASP A CA 1
ATOM 1252 C C . ASP A 1 167 ? -10.802 -2.060 19.031 1.00 50.53 167 ASP A C 1
ATOM 1254 O O . ASP A 1 167 ? -10.958 -2.004 17.813 1.00 50.53 167 ASP A O 1
ATOM 1258 N N . THR A 1 168 ? -9.611 -2.311 19.569 1.00 55.22 168 THR A N 1
ATOM 1259 C CA . THR A 1 168 ? -8.397 -2.578 18.784 1.00 55.22 168 THR A CA 1
ATOM 1260 C C . THR A 1 168 ? -8.027 -4.037 18.989 1.00 55.22 168 THR A C 1
ATOM 1262 O O . THR A 1 168 ? -7.605 -4.385 20.083 1.00 55.22 168 THR A O 1
ATOM 1265 N N . THR A 1 169 ? -8.173 -4.900 17.980 1.00 56.88 169 THR A N 1
ATOM 1266 C CA . THR A 1 169 ? -7.767 -6.315 18.077 1.00 56.88 169 THR A CA 1
ATOM 1267 C C . THR A 1 169 ? -6.608 -6.610 17.127 1.00 56.88 169 THR A C 1
ATOM 1269 O O . THR A 1 169 ? -6.772 -6.531 15.914 1.00 56.88 169 THR A O 1
ATOM 1272 N N . SER A 1 170 ? -5.448 -6.981 17.672 1.00 60.62 170 SER A N 1
ATOM 1273 C CA . SER A 1 170 ? -4.252 -7.375 16.910 1.00 60.62 170 SER A CA 1
ATOM 1274 C C . SER A 1 170 ? -3.899 -8.838 17.185 1.00 60.62 170 SER A C 1
ATOM 1276 O O . SER A 1 170 ? -3.781 -9.227 18.344 1.00 60.62 170 SER A O 1
ATOM 1278 N N . ALA A 1 171 ? -3.687 -9.653 16.148 1.00 55.84 171 ALA A N 1
ATOM 1279 C CA . ALA A 1 171 ? -3.218 -11.034 16.282 1.00 55.84 171 ALA A CA 1
ATOM 1280 C C . ALA A 1 171 ? -2.002 -11.279 15.375 1.00 55.84 171 ALA A C 1
ATOM 1282 O O . ALA A 1 171 ? -2.104 -11.126 14.160 1.00 55.84 171 ALA A O 1
ATOM 1283 N N . THR A 1 172 ? -0.862 -11.664 15.955 1.00 58.38 172 THR A N 1
ATOM 1284 C CA . THR A 1 172 ? 0.418 -11.782 15.237 1.00 58.38 172 THR A CA 1
ATOM 1285 C C . THR A 1 172 ? 1.103 -13.118 15.529 1.00 58.38 172 THR A C 1
ATOM 1287 O O . THR A 1 172 ? 1.323 -13.478 16.685 1.00 58.38 172 THR A O 1
ATOM 1290 N N . THR A 1 173 ? 1.528 -13.833 14.486 1.00 53.22 173 THR A N 1
ATOM 1291 C CA . THR A 1 173 ? 2.392 -15.021 14.589 1.00 53.22 173 THR A CA 1
ATOM 1292 C C . THR A 1 173 ? 3.730 -14.701 13.928 1.00 53.22 173 THR A C 1
ATOM 1294 O O . THR A 1 173 ? 3.773 -14.438 12.730 1.00 53.22 173 THR A O 1
ATOM 1297 N N . SER A 1 174 ? 4.820 -14.655 14.696 1.00 60.97 174 SER A N 1
ATOM 1298 C CA . SER A 1 174 ? 6.147 -14.268 14.185 1.00 60.97 174 SER A CA 1
ATOM 1299 C C . SER A 1 174 ? 7.254 -14.815 15.077 1.00 60.97 174 SER A C 1
ATOM 1301 O O . SER A 1 174 ? 7.078 -14.810 16.286 1.00 60.97 174 SER A O 1
ATOM 1303 N N . THR A 1 175 ? 8.387 -15.230 14.496 1.00 51.38 175 THR A N 1
ATOM 1304 C CA . THR A 1 175 ? 9.600 -15.696 15.205 1.00 51.38 175 THR A CA 1
ATOM 1305 C C . THR A 1 175 ? 10.549 -14.569 15.625 1.00 51.38 175 THR A C 1
ATOM 1307 O O . THR A 1 175 ? 11.491 -14.800 16.385 1.00 51.38 175 THR A O 1
ATOM 1310 N N . ALA A 1 176 ? 10.301 -13.344 15.158 1.00 67.25 176 ALA A N 1
ATOM 1311 C CA . ALA A 1 176 ? 11.096 -12.157 15.464 1.00 67.25 176 ALA A CA 1
ATOM 1312 C C . ALA A 1 176 ? 10.549 -11.388 16.684 1.00 67.25 176 ALA A C 1
ATOM 1314 O O . ALA A 1 176 ? 9.542 -11.766 17.281 1.00 67.25 176 ALA A O 1
ATOM 1315 N N . SER A 1 177 ? 11.219 -10.300 17.074 1.00 70.81 177 SER A N 1
ATOM 1316 C CA . SER A 1 177 ? 10.705 -9.367 18.082 1.00 70.81 177 SER A CA 1
ATOM 1317 C C . SER A 1 177 ? 9.452 -8.647 17.570 1.00 70.81 177 SER A C 1
ATOM 1319 O O . SER A 1 177 ? 9.487 -8.049 16.495 1.00 70.81 177 SER A O 1
ATOM 1321 N N . VAL A 1 178 ? 8.366 -8.666 18.341 1.00 71.50 178 VAL A N 1
ATOM 1322 C CA . VAL A 1 178 ? 7.096 -8.005 18.014 1.00 71.50 178 VAL A CA 1
ATOM 1323 C C . VAL A 1 178 ? 6.947 -6.750 18.865 1.00 71.50 178 VAL A C 1
ATOM 1325 O O . VAL A 1 178 ? 6.954 -6.836 20.090 1.00 71.50 178 VAL A O 1
ATOM 1328 N N . THR A 1 179 ? 6.749 -5.594 18.232 1.00 71.38 179 THR A N 1
ATOM 1329 C CA . THR A 1 179 ? 6.403 -4.341 18.918 1.00 71.38 179 THR A CA 1
ATOM 1330 C C . THR A 1 179 ? 5.060 -3.844 18.402 1.00 71.38 179 THR A C 1
ATOM 1332 O O . THR A 1 179 ? 4.885 -3.669 17.201 1.00 71.38 179 THR A O 1
ATOM 1335 N N . SER A 1 180 ? 4.102 -3.629 19.299 1.00 65.44 180 SER A N 1
ATOM 1336 C CA . SER A 1 180 ? 2.782 -3.071 18.992 1.00 65.44 180 SER A CA 1
ATOM 1337 C C . SER A 1 180 ? 2.604 -1.761 19.745 1.00 65.44 180 SER A C 1
ATOM 1339 O O . SER A 1 180 ? 2.697 -1.748 20.972 1.00 65.44 180 SER A O 1
ATOM 1341 N N . THR A 1 181 ? 2.337 -0.677 19.016 1.00 66.06 181 THR A N 1
ATOM 1342 C CA . THR A 1 181 ? 2.105 0.651 19.593 1.00 66.06 181 THR A CA 1
ATOM 1343 C C . THR A 1 181 ? 0.717 1.147 19.207 1.00 66.06 181 THR A C 1
ATOM 1345 O O . THR A 1 181 ? 0.389 1.196 18.024 1.00 66.06 181 THR A O 1
ATOM 1348 N N . SER A 1 182 ? -0.095 1.526 20.191 1.00 65.62 182 SER A N 1
ATOM 1349 C CA . SER A 1 182 ? -1.464 2.016 19.992 1.00 65.62 182 SER A CA 1
ATOM 1350 C C . SER A 1 182 ? -1.671 3.317 20.765 1.00 65.62 182 SER A C 1
ATOM 1352 O O . SER A 1 182 ? -1.286 3.413 21.926 1.00 65.62 182 SER A O 1
ATOM 1354 N N . ALA A 1 183 ? -2.281 4.324 20.141 1.00 62.84 183 ALA A N 1
ATOM 1355 C CA . ALA A 1 183 ? -2.653 5.569 20.806 1.00 62.84 183 ALA A CA 1
ATOM 1356 C C . ALA A 1 183 ? -4.113 5.908 20.486 1.00 62.84 183 ALA A C 1
ATOM 1358 O O . ALA A 1 183 ? -4.480 5.969 19.313 1.00 62.84 183 ALA A O 1
ATOM 1359 N N . THR A 1 184 ? -4.937 6.119 21.512 1.00 62.00 184 THR A N 1
ATOM 1360 C CA . THR A 1 184 ? -6.388 6.308 21.360 1.00 62.00 184 THR A CA 1
ATOM 1361 C C . THR A 1 184 ? -6.885 7.481 22.202 1.00 62.00 184 THR A C 1
ATOM 1363 O O . THR A 1 184 ? -6.599 7.570 23.394 1.00 62.00 184 THR A O 1
ATOM 1366 N N . THR A 1 185 ? -7.690 8.354 21.604 1.00 64.19 185 THR A N 1
ATOM 1367 C CA . THR A 1 185 ? -8.428 9.432 22.284 1.00 64.19 185 THR A CA 1
ATOM 1368 C C . THR A 1 185 ? -9.917 9.198 22.036 1.00 64.19 185 THR A C 1
ATOM 1370 O O . THR A 1 185 ? -10.327 9.092 20.881 1.00 64.19 185 THR A O 1
ATOM 1373 N N . SER A 1 186 ? -10.747 9.036 23.071 1.00 63.81 186 SER A N 1
ATOM 1374 C CA . SER A 1 186 ? -12.161 8.642 22.897 1.00 63.81 186 SER A CA 1
ATOM 1375 C C . SER A 1 186 ? -13.097 9.191 23.979 1.00 63.81 186 SER A C 1
ATOM 1377 O O . SER A 1 186 ? -12.685 9.437 25.107 1.00 63.81 186 SER A O 1
ATOM 1379 N N . ALA A 1 187 ? -14.384 9.360 23.656 1.00 57.94 187 ALA A N 1
ATOM 1380 C CA . ALA A 1 187 ? -15.429 9.666 24.647 1.00 57.94 187 ALA A CA 1
ATOM 1381 C C . ALA A 1 187 ? -16.189 8.408 25.126 1.00 57.94 187 ALA A C 1
ATOM 1383 O O . ALA A 1 187 ? -16.927 8.467 26.105 1.00 57.94 187 ALA A O 1
ATOM 1384 N N . ALA A 1 188 ? -16.006 7.281 24.432 1.00 62.75 188 ALA A N 1
ATOM 1385 C CA . ALA A 1 188 ? -16.661 5.998 24.678 1.00 62.75 188 ALA A CA 1
ATOM 1386 C C . ALA A 1 188 ? -15.691 4.954 25.264 1.00 62.75 188 ALA A C 1
ATOM 1388 O O . ALA A 1 188 ? -14.496 5.221 25.432 1.00 62.75 188 ALA A O 1
ATOM 1389 N N . SER A 1 189 ? -16.214 3.774 25.614 1.00 63.12 189 SER A N 1
ATOM 1390 C CA . SER A 1 189 ? -15.408 2.679 26.157 1.00 63.12 189 SER A CA 1
ATOM 1391 C C . SER A 1 189 ? -14.345 2.227 25.155 1.00 63.12 189 SER A C 1
ATOM 1393 O O . SER A 1 189 ? -14.609 2.162 23.953 1.00 63.12 189 SER A O 1
ATOM 1395 N N . VAL A 1 190 ? -13.151 1.921 25.652 1.00 68.50 190 VAL A N 1
ATOM 1396 C CA . VAL A 1 190 ? -12.013 1.467 24.844 1.00 68.50 190 VAL A CA 1
ATOM 1397 C C . VAL A 1 190 ? -11.698 0.027 25.226 1.00 68.50 190 VAL A C 1
ATOM 1399 O O . VAL A 1 190 ? -11.531 -0.257 26.405 1.00 68.50 190 VAL A O 1
ATOM 1402 N N . THR A 1 191 ? -11.588 -0.866 24.252 1.00 68.56 191 THR A N 1
ATOM 1403 C CA . THR A 1 191 ? -11.089 -2.232 24.394 1.00 68.56 191 THR A CA 1
ATOM 1404 C C . THR A 1 191 ? -9.852 -2.407 23.508 1.00 68.56 191 THR A C 1
ATOM 1406 O O . THR A 1 191 ? -9.771 -1.925 22.384 1.00 68.56 191 THR A O 1
ATOM 1409 N N . SER A 1 192 ? -8.808 -3.045 24.008 1.00 68.38 192 SER A N 1
ATOM 1410 C CA . SER A 1 192 ? -7.590 -3.301 23.243 1.00 68.38 192 SER A CA 1
ATOM 1411 C C . SER A 1 192 ? -7.157 -4.730 23.485 1.00 68.38 192 SER A C 1
ATOM 1413 O O . SER A 1 192 ? -6.635 -5.044 24.549 1.00 68.38 192 SER A O 1
ATOM 1415 N N . THR A 1 193 ? -7.385 -5.588 22.499 1.00 70.50 193 THR A N 1
ATOM 1416 C CA . THR A 1 193 ? -7.037 -7.004 22.518 1.00 70.50 193 THR A CA 1
ATOM 1417 C C . THR A 1 193 ? -5.786 -7.249 21.675 1.00 70.50 193 THR A C 1
ATOM 1419 O O . THR A 1 193 ? -5.675 -6.791 20.543 1.00 70.50 193 THR A O 1
ATOM 1422 N N . SER A 1 194 ? -4.796 -7.961 22.199 1.00 70.00 194 SER A N 1
ATOM 1423 C CA . SER A 1 194 ? -3.579 -8.303 21.457 1.00 70.00 194 SER A CA 1
ATOM 1424 C C . SER A 1 194 ? -3.163 -9.742 21.722 1.00 70.00 194 SER A C 1
ATOM 1426 O O . SER A 1 194 ? -2.975 -10.116 22.872 1.00 70.00 194 SER A O 1
ATOM 1428 N N . ALA A 1 195 ? -2.992 -10.552 20.682 1.00 70.19 195 ALA A N 1
ATOM 1429 C CA . ALA A 1 195 ? -2.564 -11.943 20.783 1.00 70.19 195 ALA A CA 1
ATOM 1430 C C . ALA A 1 195 ? -1.284 -12.180 19.972 1.00 70.19 195 ALA A C 1
ATOM 1432 O O . ALA A 1 195 ? -1.256 -11.921 18.773 1.00 70.19 195 ALA A O 1
ATOM 1433 N N . THR A 1 196 ? -0.238 -12.718 20.599 1.00 67.50 196 THR A N 1
ATOM 1434 C CA . THR A 1 196 ? 1.034 -13.017 19.921 1.00 67.50 196 THR A CA 1
ATOM 1435 C C . THR A 1 196 ? 1.436 -14.474 20.108 1.00 67.50 196 THR A C 1
ATOM 1437 O O . THR A 1 196 ? 1.402 -14.999 21.223 1.00 67.50 196 THR A O 1
ATOM 1440 N N . THR A 1 197 ? 1.856 -15.132 19.028 1.00 67.88 197 THR A N 1
ATOM 1441 C CA . THR A 1 197 ? 2.404 -16.499 19.047 1.00 67.88 197 THR A CA 1
ATOM 1442 C C . THR A 1 197 ? 3.849 -16.514 18.541 1.00 67.88 197 THR A C 1
ATOM 1444 O O . THR A 1 197 ? 4.125 -16.047 17.436 1.00 67.88 197 THR A O 1
ATOM 1447 N N . SER A 1 198 ? 4.737 -17.123 19.331 1.00 65.88 198 SER A N 1
ATOM 1448 C CA . SER A 1 198 ? 6.074 -17.603 18.951 1.00 65.88 198 SER A CA 1
ATOM 1449 C C . SER A 1 198 ? 7.178 -16.559 18.711 1.00 65.88 198 SER A C 1
ATOM 1451 O O . SER A 1 198 ? 8.056 -16.822 17.899 1.00 65.88 198 SER A O 1
ATOM 1453 N N . ALA A 1 199 ? 7.194 -15.425 19.421 1.00 68.31 199 ALA A N 1
ATOM 1454 C CA . ALA A 1 199 ? 8.126 -14.303 19.194 1.00 68.31 199 ALA A CA 1
ATOM 1455 C C . ALA A 1 199 ? 9.352 -14.288 20.128 1.00 68.31 199 ALA A C 1
ATOM 1457 O O . ALA A 1 199 ? 9.231 -14.576 21.310 1.00 68.31 199 ALA A O 1
ATOM 1458 N N . ALA A 1 200 ? 10.533 -13.856 19.666 1.00 73.19 200 ALA A N 1
ATOM 1459 C CA . ALA A 1 200 ? 11.723 -13.752 20.530 1.00 73.19 200 ALA A CA 1
ATOM 1460 C C . ALA A 1 200 ? 11.512 -12.780 21.709 1.00 73.19 200 ALA A C 1
ATOM 1462 O O . ALA A 1 200 ? 11.846 -13.087 22.849 1.00 73.19 200 ALA A O 1
ATOM 1463 N N . SER A 1 201 ? 10.902 -11.630 21.455 1.00 76.31 201 SER A N 1
ATOM 14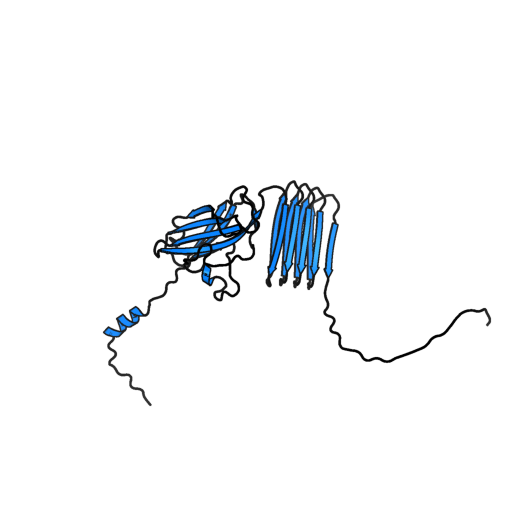64 C CA . SER A 1 201 ? 10.482 -10.671 22.476 1.00 76.31 201 SER A CA 1
ATOM 1465 C C . SER A 1 201 ? 9.203 -9.975 22.028 1.00 76.31 201 SER A C 1
ATOM 1467 O O . SER A 1 201 ? 8.964 -9.828 20.831 1.00 76.31 201 SER A O 1
ATOM 1469 N N . VAL A 1 202 ? 8.361 -9.563 22.969 1.00 74.88 202 VAL A N 1
ATOM 1470 C CA . VAL A 1 202 ? 7.096 -8.879 22.679 1.00 74.88 202 VAL A CA 1
ATOM 1471 C C . VAL A 1 202 ? 7.023 -7.594 23.487 1.00 74.88 202 VAL A C 1
ATOM 1473 O O . VAL A 1 202 ? 7.199 -7.626 24.699 1.00 74.88 202 VAL A O 1
ATOM 1476 N N . THR A 1 203 ? 6.759 -6.468 22.832 1.00 77.12 203 THR A N 1
ATOM 1477 C CA . THR A 1 203 ? 6.551 -5.168 23.475 1.00 77.12 203 THR A CA 1
ATOM 1478 C C . THR A 1 203 ? 5.198 -4.599 23.071 1.00 77.12 203 THR A C 1
ATOM 1480 O O . THR A 1 203 ? 4.973 -4.303 21.902 1.00 77.12 203 THR A O 1
ATOM 1483 N N . PHE A 1 204 ? 4.306 -4.405 24.036 1.00 70.25 204 PHE A N 1
ATOM 1484 C CA . PHE A 1 204 ? 3.049 -3.682 23.857 1.00 70.25 204 PHE A CA 1
ATOM 1485 C C . PHE A 1 204 ? 3.190 -2.289 24.463 1.00 70.25 204 PHE A C 1
ATOM 1487 O O . PHE A 1 204 ? 3.590 -2.164 25.617 1.00 70.25 204 PHE A O 1
ATOM 1494 N N . THR A 1 205 ? 2.871 -1.247 23.703 1.00 73.44 205 THR A N 1
ATOM 1495 C CA . THR A 1 205 ? 2.798 0.133 24.191 1.00 73.44 205 THR A CA 1
ATOM 1496 C C . THR A 1 205 ? 1.434 0.698 23.834 1.00 73.44 205 THR A C 1
ATOM 1498 O O . THR A 1 205 ? 1.127 0.851 22.657 1.00 73.44 205 THR A O 1
ATOM 1501 N N . SER A 1 206 ? 0.607 1.023 24.822 1.00 70.62 206 SER A N 1
ATOM 1502 C CA . SER A 1 206 ? -0.693 1.649 24.571 1.00 70.62 206 SER A CA 1
ATOM 1503 C C . SER A 1 206 ? -0.838 2.938 25.365 1.00 70.62 206 SER A C 1
ATOM 1505 O O . SER A 1 206 ? -0.558 2.964 26.561 1.00 70.62 206 SER A O 1
ATOM 1507 N N . ALA A 1 207 ? -1.283 4.005 24.709 1.00 71.75 207 ALA A N 1
ATOM 1508 C CA . ALA A 1 207 ? -1.606 5.282 25.332 1.00 71.75 207 ALA A CA 1
ATOM 1509 C C . ALA A 1 207 ? -3.080 5.616 25.078 1.00 71.75 207 ALA A C 1
ATOM 1511 O O . ALA A 1 207 ? -3.484 5.778 23.931 1.00 71.75 207 ALA A O 1
ATOM 1512 N N . THR A 1 208 ? -3.895 5.725 26.124 1.00 68.38 208 THR A N 1
ATOM 1513 C CA . THR A 1 208 ? -5.338 5.950 25.977 1.00 68.38 208 THR A CA 1
ATOM 1514 C C . THR A 1 208 ? -5.811 7.123 26.821 1.00 68.38 208 THR A C 1
ATOM 1516 O O . THR A 1 208 ? -5.630 7.136 28.036 1.00 68.38 208 THR A O 1
ATOM 1519 N N . THR A 1 209 ? -6.503 8.068 26.192 1.00 72.06 209 THR A N 1
ATOM 1520 C CA . THR A 1 209 ? -7.267 9.117 26.873 1.00 72.06 209 THR A CA 1
ATOM 1521 C C . THR A 1 209 ? -8.752 8.861 26.628 1.00 72.06 209 THR A C 1
ATOM 1523 O O . THR A 1 209 ? -9.190 8.926 25.481 1.00 72.06 209 THR A O 1
ATOM 1526 N N . SER A 1 210 ? -9.527 8.535 27.669 1.00 68.88 210 SER A N 1
ATOM 1527 C CA . SER A 1 210 ? -10.959 8.212 27.538 1.00 68.88 210 SER A CA 1
ATOM 1528 C C . SER A 1 210 ? -11.853 8.897 28.579 1.00 68.88 210 SER A C 1
ATOM 1530 O O . SER A 1 210 ? -11.423 9.154 29.695 1.00 68.88 210 SER A O 1
ATOM 1532 N N . ALA A 1 211 ? -13.117 9.173 28.246 1.00 66.25 211 ALA A N 1
ATOM 1533 C CA . ALA A 1 211 ? -14.133 9.580 29.227 1.00 66.25 211 ALA A CA 1
ATOM 1534 C C . ALA A 1 211 ? -14.883 8.385 29.870 1.00 66.25 211 ALA A C 1
ATOM 1536 O O . ALA A 1 211 ? -15.594 8.558 30.864 1.00 66.25 211 ALA A O 1
ATOM 1537 N N . ALA A 1 212 ? -14.721 7.172 29.327 1.00 69.81 212 ALA A N 1
ATOM 1538 C CA . ALA A 1 212 ? -15.424 5.953 29.737 1.00 69.81 212 ALA A CA 1
ATOM 1539 C C . ALA A 1 212 ? -14.450 4.789 30.026 1.00 69.81 212 ALA A C 1
ATOM 1541 O O . ALA A 1 212 ? -13.233 4.987 30.105 1.00 69.81 212 ALA A O 1
ATOM 1542 N N . SER A 1 213 ? -14.985 3.589 30.289 1.00 72.75 213 SER A N 1
ATOM 1543 C CA . SER A 1 213 ? -14.195 2.440 30.747 1.00 72.75 213 SER A CA 1
ATOM 1544 C C . SER A 1 213 ? -13.159 1.994 29.716 1.00 72.75 213 SER A C 1
ATOM 1546 O O . SER A 1 213 ? -13.392 2.062 28.511 1.00 72.75 213 SER A O 1
ATOM 1548 N N . VAL A 1 214 ? -12.004 1.530 30.188 1.00 70.56 214 VAL A N 1
ATOM 1549 C CA . VAL A 1 214 ? -10.906 1.067 29.331 1.00 70.56 214 VAL A CA 1
ATOM 1550 C C . VAL A 1 214 ? -10.557 -0.375 29.685 1.00 70.56 214 VAL A C 1
ATOM 1552 O O . VAL A 1 214 ? -10.335 -0.674 30.852 1.00 70.56 214 VAL A O 1
ATOM 1555 N N . THR A 1 215 ? -10.486 -1.259 28.694 1.00 74.88 215 THR A N 1
ATOM 1556 C CA . THR A 1 215 ? -10.136 -2.673 28.838 1.00 74.88 215 THR A CA 1
ATOM 1557 C C . THR A 1 215 ? -8.931 -2.997 27.964 1.00 74.88 215 THR A C 1
ATOM 1559 O O . THR A 1 215 ? -8.980 -2.814 26.756 1.00 74.88 215 THR A O 1
ATOM 1562 N N . PHE A 1 216 ? -7.860 -3.527 28.541 1.00 70.00 216 PHE A N 1
ATOM 1563 C CA . PHE A 1 216 ? -6.734 -4.093 27.799 1.00 70.00 216 PHE A CA 1
ATOM 1564 C C . PHE A 1 216 ? -6.714 -5.602 28.011 1.00 70.00 216 PHE A C 1
ATOM 1566 O O . PHE A 1 216 ? -6.797 -6.063 29.143 1.00 70.00 216 PHE A O 1
ATOM 1573 N N . THR A 1 217 ? -6.601 -6.382 26.945 1.00 74.81 217 THR A N 1
ATOM 1574 C CA . THR A 1 217 ? -6.442 -7.836 26.993 1.00 74.81 217 THR A CA 1
ATOM 1575 C C . THR A 1 217 ? -5.241 -8.223 26.146 1.00 74.81 217 THR A C 1
ATOM 1577 O O . THR A 1 217 ? -5.251 -8.028 24.938 1.00 74.81 217 THR A O 1
ATOM 1580 N N . SER A 1 218 ? -4.193 -8.780 26.744 1.00 72.62 218 SER A N 1
ATOM 1581 C CA . SER A 1 218 ? -3.058 -9.320 25.992 1.00 72.62 218 SER A CA 1
ATOM 1582 C C . SER A 1 218 ? -2.886 -10.817 26.234 1.00 72.62 218 SER A C 1
ATOM 1584 O O . SER A 1 218 ? -2.974 -11.295 27.360 1.00 72.62 218 SER A O 1
ATOM 1586 N N . ALA A 1 219 ? -2.639 -11.580 25.175 1.00 75.00 219 ALA A N 1
ATOM 1587 C CA . ALA A 1 219 ? -2.331 -13.001 25.218 1.00 75.00 219 ALA A CA 1
ATOM 1588 C C . ALA A 1 219 ? -0.999 -13.245 24.502 1.00 75.00 219 ALA A C 1
ATOM 1590 O O . ALA A 1 219 ? -0.780 -12.776 23.388 1.00 75.00 219 ALA A O 1
ATOM 1591 N N . THR A 1 220 ? -0.069 -13.964 25.119 1.00 70.44 220 THR A N 1
ATOM 1592 C CA . THR A 1 220 ? 1.215 -14.299 24.489 1.00 70.44 220 THR A CA 1
ATOM 1593 C C . THR A 1 220 ? 1.549 -15.763 24.706 1.00 70.44 220 THR A C 1
ATOM 1595 O O . THR A 1 220 ? 1.494 -16.260 25.829 1.00 70.44 220 THR A O 1
ATOM 1598 N N . THR A 1 221 ? 1.928 -16.450 23.633 1.00 73.44 221 THR A N 1
ATOM 1599 C CA . THR A 1 221 ? 2.376 -17.844 23.665 1.00 73.44 221 THR A CA 1
ATOM 1600 C C . THR A 1 221 ? 3.800 -17.924 23.134 1.00 73.44 221 THR A C 1
ATOM 1602 O O . THR A 1 221 ? 4.053 -17.478 22.019 1.00 73.44 221 THR A O 1
ATOM 1605 N N . SER A 1 222 ? 4.709 -18.518 23.909 1.00 69.69 222 SER A N 1
ATOM 1606 C CA . SER A 1 222 ? 6.089 -18.837 23.518 1.00 69.69 222 SER A CA 1
ATOM 1607 C C . SER A 1 222 ? 6.941 -17.613 23.162 1.00 69.69 222 SER A C 1
ATOM 1609 O O . SER A 1 222 ? 7.322 -17.452 22.006 1.00 69.69 222 SER A O 1
ATOM 1611 N N . ALA A 1 223 ? 7.260 -16.763 24.149 1.00 71.00 223 ALA A N 1
ATOM 1612 C CA . ALA A 1 223 ? 8.157 -15.617 23.953 1.00 71.00 223 ALA A CA 1
ATOM 1613 C C . ALA A 1 223 ? 9.304 -15.536 24.966 1.00 71.00 223 ALA A C 1
ATOM 1615 O O . ALA A 1 223 ? 9.103 -15.865 26.126 1.00 71.00 223 ALA A O 1
ATOM 1616 N N . ALA A 1 224 ? 10.509 -15.083 24.594 1.00 73.50 224 ALA A N 1
ATOM 1617 C CA . ALA A 1 224 ? 11.597 -15.010 25.582 1.00 73.50 224 ALA A CA 1
ATOM 1618 C C . ALA A 1 224 ? 11.323 -13.913 26.623 1.00 73.50 224 ALA A C 1
ATOM 1620 O O . ALA A 1 224 ? 11.430 -14.164 27.823 1.00 73.50 224 ALA A O 1
ATOM 1621 N N . SER A 1 225 ? 10.892 -12.730 26.188 1.00 74.19 225 SER A N 1
ATOM 1622 C CA . SER A 1 225 ? 10.501 -11.635 27.080 1.00 74.19 225 SER A CA 1
ATOM 1623 C C . SER A 1 225 ? 9.226 -10.940 26.616 1.00 74.19 225 SER A C 1
ATOM 1625 O O . SER A 1 225 ? 8.994 -10.781 25.419 1.00 74.19 225 SER A O 1
ATOM 1627 N N . VAL A 1 226 ? 8.401 -10.503 27.568 1.00 71.69 226 VAL A N 1
ATOM 1628 C CA . VAL A 1 226 ? 7.205 -9.689 27.309 1.00 71.69 226 VAL A CA 1
ATOM 1629 C C . VAL A 1 226 ? 7.308 -8.388 28.094 1.00 71.69 226 VAL A C 1
ATOM 1631 O O . VAL A 1 226 ? 7.471 -8.414 29.308 1.00 71.69 226 VAL A O 1
ATOM 1634 N N . THR A 1 227 ? 7.190 -7.253 27.416 1.00 76.00 227 THR A N 1
ATOM 1635 C CA . THR A 1 227 ? 7.089 -5.918 28.011 1.00 76.00 227 THR A CA 1
ATOM 1636 C C . THR A 1 227 ? 5.739 -5.326 27.643 1.00 76.00 227 THR A C 1
ATOM 1638 O O . THR A 1 227 ? 5.339 -5.345 26.485 1.00 76.00 227 THR A O 1
ATOM 1641 N N . SER A 1 228 ? 4.996 -4.815 28.613 1.00 71.62 228 SER A N 1
ATOM 1642 C CA . SER A 1 228 ? 3.725 -4.130 28.375 1.00 71.62 228 SER A CA 1
ATOM 1643 C C . SER A 1 228 ? 3.740 -2.785 29.080 1.00 71.62 228 SER A C 1
ATOM 1645 O O . SER A 1 228 ? 3.930 -2.736 30.291 1.00 71.62 228 SER A O 1
ATOM 1647 N N . THR A 1 229 ? 3.559 -1.707 28.329 1.00 73.88 229 THR A N 1
ATOM 1648 C CA . THR A 1 229 ? 3.524 -0.336 28.829 1.00 73.88 229 THR A CA 1
ATOM 1649 C C . THR A 1 229 ? 2.172 0.267 28.492 1.00 73.88 229 THR A C 1
ATOM 1651 O O . THR A 1 229 ? 1.852 0.453 27.321 1.00 73.88 229 THR A O 1
ATOM 1654 N N . PHE A 1 230 ? 1.385 0.586 29.511 1.00 71.44 230 PHE A N 1
ATOM 1655 C CA . PHE A 1 230 ? 0.080 1.216 29.351 1.00 71.44 230 PHE A CA 1
ATOM 1656 C C . PHE A 1 230 ? 0.101 2.591 30.018 1.00 71.44 230 PHE A C 1
ATOM 1658 O O . PHE A 1 230 ? 0.398 2.704 31.206 1.00 71.44 230 PHE A O 1
ATOM 1665 N N . ALA A 1 231 ? -0.221 3.634 29.264 1.00 72.56 231 ALA A N 1
ATOM 1666 C CA . ALA A 1 231 ? -0.424 4.982 29.773 1.00 72.56 231 ALA A CA 1
ATOM 1667 C C . ALA A 1 231 ? -1.903 5.332 29.612 1.00 72.56 231 ALA A C 1
ATOM 1669 O O . ALA A 1 231 ? -2.423 5.324 28.497 1.00 72.56 231 ALA A O 1
ATOM 1670 N N . THR A 1 232 ? -2.601 5.612 30.712 1.00 67.06 232 THR A N 1
ATOM 1671 C CA . THR A 1 232 ? -4.042 5.897 30.660 1.00 67.06 232 THR A CA 1
ATOM 1672 C C . THR A 1 232 ? -4.430 7.176 31.388 1.00 67.06 232 THR A C 1
ATOM 1674 O O . THR A 1 232 ? -4.034 7.428 32.529 1.00 67.06 232 THR A O 1
ATOM 1677 N N . THR A 1 233 ? -5.296 7.944 30.736 1.00 72.19 233 THR A N 1
ATOM 1678 C CA . THR A 1 233 ? -6.004 9.090 31.304 1.00 72.19 233 THR A CA 1
ATOM 1679 C C . THR A 1 233 ? -7.497 8.828 31.111 1.00 72.19 233 THR A C 1
ATOM 1681 O O . THR A 1 233 ? -8.028 9.101 30.039 1.00 72.19 233 THR A O 1
ATOM 1684 N N . SER A 1 234 ? -8.176 8.230 32.101 1.00 68.38 234 SER A N 1
ATOM 1685 C CA . SER A 1 234 ? -9.618 7.939 32.002 1.00 68.38 234 SER A CA 1
ATOM 1686 C C . SER A 1 234 ? -10.426 8.269 33.248 1.00 68.38 234 SER A C 1
ATOM 1688 O O . SER A 1 234 ? -10.074 7.831 34.338 1.00 68.38 234 SER A O 1
ATOM 1690 N N . THR A 1 235 ? -11.558 8.963 33.077 1.00 65.94 235 THR A N 1
ATOM 1691 C CA . THR A 1 235 ? -12.501 9.310 34.158 1.00 65.94 235 THR A CA 1
ATOM 1692 C C . THR A 1 235 ? -13.335 8.134 34.687 1.00 65.94 235 THR A C 1
ATOM 1694 O O . THR A 1 235 ? -14.078 8.324 35.647 1.00 65.94 235 THR A O 1
ATOM 1697 N N . ALA A 1 236 ? -13.218 6.932 34.111 1.00 66.00 236 ALA A N 1
ATOM 1698 C CA . ALA A 1 236 ? -13.959 5.733 34.520 1.00 66.00 236 ALA A CA 1
ATOM 1699 C C . ALA A 1 236 ? -13.023 4.541 34.849 1.00 66.00 236 ALA A C 1
ATOM 1701 O O . ALA A 1 236 ? -11.822 4.717 35.080 1.00 66.00 236 ALA A O 1
ATOM 1702 N N . SER A 1 237 ? -13.581 3.326 34.950 1.00 68.62 237 SER A N 1
ATOM 1703 C CA . SER A 1 237 ? -12.850 2.106 35.328 1.00 68.62 237 SER A CA 1
ATOM 1704 C C . SER A 1 237 ? -11.838 1.668 34.269 1.00 68.62 237 SER A C 1
ATOM 1706 O O . SER A 1 237 ? -12.065 1.810 33.068 1.00 68.62 237 SER A O 1
ATOM 1708 N N . VAL A 1 238 ? -10.720 1.101 34.726 1.00 67.44 238 VAL A N 1
ATOM 1709 C CA . VAL A 1 238 ? -9.691 0.518 33.858 1.00 67.44 238 VAL A CA 1
ATOM 1710 C C . VAL A 1 238 ? -9.468 -0.939 34.256 1.00 67.44 238 VAL A C 1
ATOM 1712 O O . VAL A 1 238 ? -9.189 -1.227 35.424 1.00 67.44 238 VAL A O 1
ATOM 1715 N N . THR A 1 239 ? -9.579 -1.835 33.281 1.00 72.56 239 THR A N 1
ATOM 1716 C CA . THR A 1 239 ? -9.339 -3.272 33.409 1.00 72.56 239 THR A CA 1
ATOM 1717 C C . THR A 1 239 ? -8.183 -3.664 32.502 1.00 72.56 239 THR A C 1
ATOM 1719 O O . THR A 1 239 ? -8.190 -3.350 31.315 1.00 72.56 239 THR A O 1
ATOM 1722 N N . SER A 1 240 ? -7.200 -4.375 33.044 1.00 69.00 240 SER A N 1
ATOM 1723 C CA . SER A 1 240 ? -6.097 -4.924 32.252 1.00 69.00 240 SER A CA 1
ATOM 172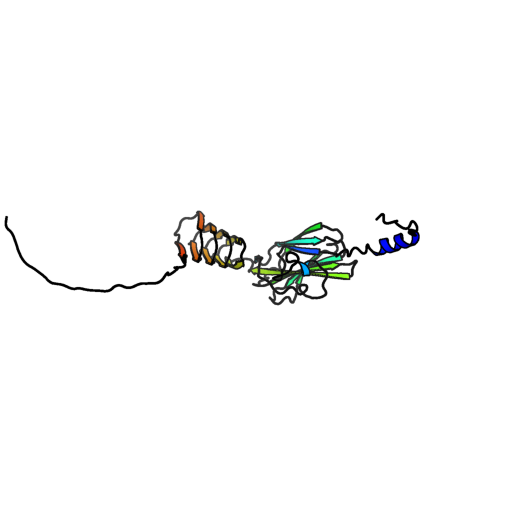4 C C . SER A 1 240 ? -5.923 -6.404 32.564 1.00 69.00 240 SER A C 1
ATOM 1726 O O . SER A 1 240 ? -5.651 -6.774 33.706 1.00 69.00 240 SER A O 1
ATOM 1728 N N . THR A 1 241 ? -6.043 -7.243 31.543 1.00 71.81 241 THR A N 1
ATOM 1729 C CA . THR A 1 241 ? -5.877 -8.693 31.623 1.00 71.81 241 THR A CA 1
ATOM 1730 C C . THR A 1 241 ? -4.711 -9.107 30.741 1.00 71.81 241 THR A C 1
ATOM 1732 O O . THR A 1 241 ? -4.676 -8.778 29.556 1.00 71.81 241 THR A O 1
ATOM 1735 N N . SER A 1 242 ? -3.752 -9.840 31.299 1.00 70.19 242 SER A N 1
ATOM 1736 C CA . SER A 1 242 ? -2.660 -10.429 30.525 1.00 70.19 242 SER A CA 1
ATOM 1737 C C . SER A 1 242 ? -2.521 -11.927 30.796 1.00 70.19 242 SER A C 1
ATOM 1739 O O . SER A 1 242 ? -2.467 -12.384 31.938 1.00 70.19 242 SER A O 1
ATOM 1741 N N . ALA A 1 243 ? -2.463 -12.712 29.722 1.00 71.12 243 ALA A N 1
ATOM 1742 C CA . ALA A 1 243 ? -2.266 -14.154 29.752 1.00 71.12 243 ALA A CA 1
ATOM 1743 C C . ALA A 1 243 ? -0.967 -14.503 29.024 1.00 71.12 243 ALA A C 1
ATOM 1745 O O . ALA A 1 243 ? -0.802 -14.208 27.840 1.00 71.12 243 ALA A O 1
ATOM 1746 N N . THR A 1 244 ? -0.029 -15.144 29.719 1.00 68.19 244 THR A N 1
ATOM 1747 C CA . THR A 1 244 ? 1.257 -15.541 29.132 1.00 68.19 244 THR A CA 1
ATOM 1748 C C . THR A 1 244 ? 1.515 -17.030 29.319 1.00 68.19 244 THR A C 1
ATOM 1750 O O . THR A 1 244 ? 1.374 -17.586 30.411 1.00 68.19 244 THR A O 1
ATOM 1753 N N . THR A 1 245 ? 1.913 -17.686 28.233 1.00 72.12 245 THR A N 1
ATOM 1754 C CA . THR A 1 245 ? 2.271 -19.105 28.206 1.00 72.12 245 THR A CA 1
ATOM 1755 C C . THR A 1 245 ? 3.700 -19.235 27.700 1.00 72.12 245 THR A C 1
ATOM 1757 O O . THR A 1 245 ? 4.019 -18.726 26.628 1.00 72.12 245 THR A O 1
ATOM 1760 N N . SER A 1 246 ? 4.558 -19.931 28.451 1.00 66.94 246 SER A N 1
ATOM 1761 C CA . SER A 1 246 ? 5.934 -20.269 28.039 1.00 66.94 246 SER A CA 1
ATOM 1762 C C . SER A 1 246 ? 6.849 -19.059 27.783 1.00 66.94 246 SER A C 1
ATOM 1764 O O . SER A 1 246 ? 7.375 -18.903 26.682 1.00 66.94 246 SER A O 1
ATOM 1766 N N . VAL A 1 247 ? 7.064 -18.217 28.805 1.00 67.00 247 VAL A N 1
ATOM 1767 C CA . VAL A 1 247 ? 7.968 -17.052 28.730 1.00 67.00 247 VAL A CA 1
ATOM 1768 C C . VAL A 1 247 ? 9.115 -17.081 29.743 1.00 67.00 247 VAL A C 1
ATOM 1770 O O . VAL A 1 247 ? 8.986 -17.702 30.802 1.00 67.00 247 VAL A O 1
ATOM 1773 N N . ALA A 1 248 ? 10.249 -16.433 29.432 1.00 67.56 248 ALA A N 1
ATOM 1774 C CA . ALA A 1 248 ? 11.377 -16.331 30.369 1.00 67.56 248 ALA A CA 1
ATOM 1775 C C . ALA A 1 248 ? 11.238 -15.133 31.324 1.00 67.56 248 ALA A C 1
ATOM 1777 O O . ALA A 1 248 ? 11.566 -15.272 32.504 1.00 67.56 248 ALA A O 1
ATOM 1778 N N . SER A 1 249 ? 10.714 -13.995 30.851 1.00 67.12 249 SER A N 1
ATOM 1779 C CA . SER A 1 249 ? 10.446 -12.807 31.675 1.00 67.12 249 SER A CA 1
ATOM 1780 C C . SER A 1 249 ? 9.205 -12.019 31.232 1.00 67.12 249 SER A C 1
ATOM 1782 O O . SER A 1 249 ? 8.859 -11.985 30.050 1.00 67.12 249 SER A O 1
ATOM 1784 N N . VAL A 1 250 ? 8.541 -11.369 32.197 1.00 66.31 250 VAL A N 1
ATOM 1785 C CA . VAL A 1 250 ? 7.391 -10.477 31.977 1.00 66.31 250 VAL A CA 1
ATOM 1786 C C . VAL A 1 250 ? 7.605 -9.177 32.750 1.00 66.31 250 VAL A C 1
ATOM 1788 O O . VAL A 1 250 ? 7.838 -9.206 33.958 1.00 66.31 250 VAL A O 1
ATOM 1791 N N . THR A 1 251 ? 7.480 -8.049 32.057 1.00 69.88 251 THR A N 1
ATOM 1792 C CA . THR A 1 251 ? 7.521 -6.693 32.607 1.00 69.88 251 THR A CA 1
ATOM 1793 C C . THR A 1 251 ? 6.220 -5.987 32.247 1.00 69.88 251 THR A C 1
ATOM 1795 O O . THR A 1 251 ? 5.826 -5.945 31.082 1.00 69.88 251 THR A O 1
ATOM 1798 N N . SER A 1 252 ? 5.533 -5.417 33.233 1.00 66.75 252 SER A N 1
ATOM 1799 C CA . SER A 1 252 ? 4.315 -4.635 33.013 1.00 66.75 252 SER A CA 1
ATOM 1800 C C . SER A 1 252 ? 4.414 -3.305 33.746 1.00 66.75 252 SER A C 1
ATOM 1802 O O . SER A 1 252 ? 4.556 -3.274 34.966 1.00 66.75 252 SER A O 1
ATOM 1804 N N . THR A 1 253 ? 4.329 -2.215 32.993 1.00 68.44 253 THR A N 1
ATOM 1805 C CA . THR A 1 253 ? 4.366 -0.842 33.486 1.00 68.44 253 THR A CA 1
ATOM 1806 C C . THR A 1 253 ? 3.030 -0.193 33.162 1.00 68.44 253 THR A C 1
ATOM 1808 O O . THR A 1 253 ? 2.633 -0.125 32.002 1.00 68.44 253 THR A O 1
ATOM 1811 N N . SER A 1 254 ? 2.327 0.289 34.181 1.00 66.81 254 SER A N 1
ATOM 1812 C CA . SER A 1 254 ? 1.074 1.020 34.008 1.00 66.81 254 SER A CA 1
ATOM 1813 C C . SER A 1 254 ? 1.188 2.371 34.692 1.00 66.81 254 SER A C 1
ATOM 1815 O O . SER A 1 254 ? 1.358 2.434 35.910 1.00 66.81 254 SER A O 1
ATOM 1817 N N . THR A 1 255 ? 1.078 3.451 33.927 1.00 64.75 255 THR A N 1
ATOM 1818 C CA . THR A 1 255 ? 1.015 4.818 34.449 1.00 64.75 255 THR A CA 1
ATOM 1819 C C . THR A 1 255 ? -0.401 5.357 34.276 1.00 64.75 255 THR A C 1
ATOM 1821 O O . THR A 1 255 ? -0.995 5.275 33.198 1.00 64.75 255 THR A O 1
ATOM 1824 N N . ARG A 1 256 ? -0.979 5.877 35.365 1.00 65.44 256 ARG A N 1
ATOM 1825 C CA . ARG A 1 256 ? -2.351 6.396 35.378 1.00 65.44 256 ARG A CA 1
ATOM 1826 C C . ARG A 1 256 ? -2.431 7.747 36.069 1.00 65.44 256 ARG A C 1
ATOM 1828 O O . ARG A 1 256 ? -1.873 7.926 37.148 1.00 65.44 256 ARG A O 1
ATOM 1835 N N . HIS A 1 257 ? -3.212 8.649 35.484 1.00 61.84 257 HIS A N 1
ATOM 1836 C CA . HIS A 1 257 ? -3.649 9.899 36.104 1.00 61.84 257 HIS A CA 1
ATOM 1837 C C . HIS A 1 257 ? -5.173 9.850 36.306 1.00 61.84 257 HIS A C 1
ATOM 1839 O O . HIS A 1 257 ? -5.883 10.200 35.370 1.00 61.84 257 HIS A O 1
ATOM 1845 N N . THR A 1 258 ? -5.702 9.339 37.442 1.00 56.66 258 THR A N 1
ATOM 1846 C CA . THR A 1 258 ? -7.161 9.389 37.795 1.00 56.66 258 THR A CA 1
ATOM 1847 C C . THR A 1 258 ? -7.549 8.858 39.193 1.00 56.66 258 THR A C 1
ATOM 1849 O O . THR A 1 258 ? -6.714 8.296 39.897 1.00 56.66 258 THR A O 1
ATOM 1852 N N . THR A 1 259 ? -8.820 9.066 39.602 1.00 49.91 259 THR A N 1
ATOM 1853 C CA . THR A 1 259 ? -9.375 9.011 40.982 1.00 49.91 259 THR A CA 1
ATOM 1854 C C . THR A 1 259 ? -10.224 7.776 41.374 1.00 49.91 259 THR A C 1
ATOM 1856 O O . THR A 1 259 ? -10.840 7.795 42.438 1.00 49.91 259 THR A O 1
ATOM 1859 N N . THR A 1 260 ? -10.309 6.687 40.594 1.00 51.19 260 THR A N 1
ATOM 1860 C CA . THR A 1 260 ? -11.176 5.521 40.963 1.00 51.19 260 THR A CA 1
ATOM 1861 C C . THR A 1 260 ? -10.628 4.145 40.538 1.00 51.19 260 THR A C 1
ATOM 1863 O O . THR A 1 260 ? -9.673 4.096 39.772 1.00 51.19 260 THR A O 1
ATOM 1866 N N . LEU A 1 261 ? -11.214 3.059 41.077 1.00 52.53 261 LEU A N 1
ATOM 1867 C CA . LEU A 1 261 ? -10.769 1.647 41.161 1.00 52.53 261 LEU A CA 1
ATOM 1868 C C . LEU A 1 261 ? -10.022 1.043 39.945 1.00 52.53 261 LEU A C 1
ATOM 1870 O O . LEU A 1 261 ? -10.394 1.269 38.795 1.00 52.53 261 LEU A O 1
ATOM 1874 N N . LEU A 1 262 ? -9.021 0.201 40.239 1.00 54.00 262 LEU A N 1
ATOM 1875 C CA . LEU A 1 262 ? -8.196 -0.548 39.282 1.00 54.00 262 LEU A CA 1
ATOM 1876 C C . LEU A 1 262 ? -8.311 -2.061 39.510 1.00 54.00 262 LEU A C 1
ATOM 1878 O O . LEU A 1 262 ? -8.257 -2.514 40.655 1.00 54.00 262 LEU A O 1
ATOM 1882 N N . THR A 1 263 ? -8.385 -2.834 38.423 1.00 56.03 263 THR A N 1
ATOM 1883 C CA . THR A 1 263 ? -8.284 -4.302 38.455 1.00 56.03 263 THR A CA 1
ATOM 1884 C C . THR A 1 263 ? -7.300 -4.765 37.383 1.00 56.03 263 THR A C 1
ATOM 1886 O O . THR A 1 263 ? -7.506 -4.522 36.194 1.00 56.03 263 THR A O 1
ATOM 1889 N N . ALA A 1 264 ? -6.212 -5.403 37.816 1.00 58.09 264 ALA A N 1
ATOM 1890 C CA . ALA A 1 264 ? -5.199 -5.978 36.943 1.00 58.09 264 ALA A CA 1
ATOM 1891 C C . ALA A 1 264 ? -5.031 -7.461 37.276 1.00 58.09 264 ALA A C 1
ATOM 1893 O O . ALA A 1 264 ? -4.736 -7.805 38.421 1.00 58.09 264 ALA A O 1
ATOM 1894 N N . GLU A 1 265 ? -5.202 -8.324 36.278 1.00 61.97 265 GLU A N 1
ATOM 1895 C CA . GLU A 1 265 ? -5.017 -9.769 36.412 1.00 61.97 265 GLU A CA 1
ATOM 1896 C C . GLU A 1 265 ? -3.936 -10.233 35.435 1.00 61.97 265 GLU A C 1
ATOM 1898 O O . GLU A 1 265 ? -4.029 -10.004 34.229 1.00 61.97 265 GLU A O 1
ATOM 1903 N N . SER A 1 266 ? -2.892 -10.871 35.969 1.00 57.22 266 SER A N 1
ATOM 1904 C CA . SER A 1 266 ? -1.796 -11.447 35.190 1.00 57.22 266 SER A CA 1
ATOM 1905 C C . SER A 1 266 ? -1.624 -12.912 35.567 1.00 57.22 266 SER A C 1
ATOM 1907 O O . SER A 1 266 ? -1.400 -13.241 36.734 1.00 57.22 266 SER A O 1
ATOM 1909 N N . LEU A 1 267 ? -1.744 -13.793 34.575 1.00 60.31 267 LEU A N 1
ATOM 1910 C CA . LEU A 1 267 ? -1.541 -15.233 34.718 1.00 60.31 267 LEU A CA 1
ATOM 1911 C C . LEU A 1 267 ? -0.372 -15.659 33.824 1.00 60.31 267 LEU A C 1
ATOM 1913 O O . LEU A 1 267 ? -0.435 -15.551 32.597 1.00 60.31 267 LEU A O 1
ATOM 1917 N N . ALA A 1 268 ? 0.699 -16.153 34.447 1.00 57.47 268 ALA A N 1
ATOM 1918 C CA . ALA A 1 268 ? 1.872 -16.691 33.764 1.00 57.47 268 ALA A CA 1
ATOM 1919 C C . ALA A 1 268 ? 2.003 -18.190 34.055 1.00 57.47 268 ALA A C 1
ATOM 1921 O O . ALA A 1 268 ? 2.276 -18.587 35.189 1.00 57.47 268 ALA A O 1
ATOM 1922 N N . THR A 1 269 ? 1.831 -19.027 33.029 1.00 56.34 269 THR A N 1
ATOM 1923 C CA . THR A 1 269 ? 1.992 -20.485 33.160 1.00 56.34 269 THR A CA 1
ATOM 1924 C C . THR A 1 269 ? 3.306 -20.915 32.514 1.00 56.34 269 THR A C 1
ATOM 1926 O O . THR A 1 269 ? 3.500 -20.781 31.302 1.00 56.34 269 THR A O 1
ATOM 1929 N N . LYS A 1 270 ? 4.233 -21.431 33.329 1.00 49.53 270 LYS A N 1
ATOM 1930 C CA . LYS A 1 270 ? 5.524 -21.961 32.874 1.00 49.53 270 LYS A CA 1
ATOM 1931 C C . LYS A 1 270 ? 5.448 -23.483 32.806 1.00 49.53 270 LYS A C 1
ATOM 1933 O O . LYS A 1 270 ? 5.516 -24.151 33.835 1.00 49.53 270 LYS A O 1
ATOM 1938 N N . THR A 1 271 ? 5.330 -24.042 31.605 1.00 41.88 271 THR A N 1
ATOM 1939 C CA . THR A 1 271 ? 5.420 -25.494 31.410 1.00 41.88 271 THR A CA 1
ATOM 1940 C C . THR A 1 271 ? 6.885 -25.913 31.543 1.00 41.88 271 THR A C 1
ATOM 1942 O O . THR A 1 271 ? 7.653 -25.849 30.586 1.00 41.88 271 THR A O 1
ATOM 1945 N N . LEU A 1 272 ? 7.310 -26.297 32.749 1.00 37.41 272 LEU A N 1
ATOM 1946 C CA . LEU A 1 272 ? 8.572 -27.013 32.928 1.00 37.41 272 LEU A CA 1
ATOM 1947 C C . LEU A 1 272 ? 8.377 -28.422 32.361 1.00 37.41 272 LEU A C 1
ATOM 1949 O O . LEU A 1 272 ? 7.584 -29.198 32.889 1.00 37.41 272 LEU A O 1
ATOM 1953 N N . GLY A 1 273 ? 9.074 -28.744 31.271 1.00 32.66 273 GLY A N 1
ATOM 1954 C CA . GLY A 1 273 ? 9.129 -30.109 30.762 1.00 32.66 273 GLY A CA 1
ATOM 1955 C C . GLY A 1 273 ? 9.681 -31.032 31.847 1.00 32.66 273 GLY A C 1
ATOM 1956 O O . GLY A 1 273 ? 10.858 -30.953 32.191 1.00 32.66 273 GLY A O 1
ATOM 1957 N N . ILE A 1 274 ? 8.828 -31.886 32.413 1.00 28.34 274 ILE A N 1
ATOM 1958 C CA . ILE A 1 274 ? 9.257 -32.946 33.323 1.00 28.34 274 ILE A CA 1
ATOM 1959 C C . ILE A 1 274 ? 9.938 -34.012 32.464 1.00 28.34 274 ILE A C 1
ATOM 1961 O O . ILE A 1 274 ? 9.284 -34.739 31.719 1.00 28.34 274 ILE A O 1
ATOM 1965 N N . TYR A 1 275 ? 11.263 -34.095 32.555 1.00 27.62 275 TYR A N 1
ATOM 1966 C CA . TYR A 1 275 ? 12.022 -35.231 32.043 1.00 27.62 275 TYR A CA 1
ATOM 1967 C C . TYR A 1 275 ? 11.918 -36.364 33.079 1.00 27.62 275 TYR A C 1
ATOM 1969 O O . TYR A 1 275 ? 12.629 -36.364 34.084 1.00 27.62 275 TYR A O 1
ATOM 1977 N N . GLU A 1 276 ? 10.997 -37.313 32.884 1.00 28.83 276 GLU A N 1
ATOM 1978 C CA . GLU A 1 276 ? 10.949 -38.538 33.692 1.00 28.83 276 GLU A CA 1
ATOM 1979 C C . GLU A 1 276 ? 12.114 -39.468 33.318 1.00 28.83 276 GLU A C 1
ATOM 1981 O O . GLU A 1 276 ? 12.218 -39.932 32.181 1.00 28.83 276 GLU A O 1
ATOM 1986 N N . LYS A 1 277 ? 12.956 -39.828 34.296 1.00 25.86 277 LYS A N 1
ATOM 1987 C CA . LYS A 1 277 ? 13.797 -41.031 34.216 1.00 25.86 277 LYS A CA 1
ATOM 1988 C C . LYS A 1 277 ? 13.277 -42.066 35.220 1.00 25.86 277 LYS A C 1
ATOM 1990 O O . LYS A 1 277 ? 13.178 -41.802 36.413 1.00 25.86 277 LYS A O 1
ATOM 1995 N N . LYS A 1 278 ? 12.886 -43.223 34.678 1.00 30.52 278 LYS A N 1
ATOM 1996 C CA . LYS A 1 278 ? 12.082 -44.297 35.285 1.00 30.52 278 LYS A CA 1
ATOM 1997 C C . LYS A 1 278 ? 12.677 -44.956 36.546 1.00 30.52 278 LYS A C 1
ATOM 1999 O O . LYS A 1 278 ? 13.820 -45.395 36.541 1.00 30.52 278 LYS A O 1
ATOM 2004 N N . LYS A 1 279 ? 11.794 -45.091 37.546 1.00 29.83 279 LYS A N 1
ATOM 2005 C CA . LYS A 1 279 ? 11.391 -46.261 38.367 1.00 29.83 279 LYS A CA 1
ATOM 2006 C C . LYS A 1 279 ? 12.419 -47.367 38.690 1.00 29.83 279 LYS A C 1
ATOM 2008 O O . LYS A 1 279 ? 12.846 -48.092 37.799 1.00 29.83 279 LYS A O 1
ATOM 2013 N N . HIS A 1 280 ? 12.584 -47.652 39.988 1.00 28.27 280 HIS A N 1
ATOM 2014 C CA . HIS A 1 280 ? 12.538 -49.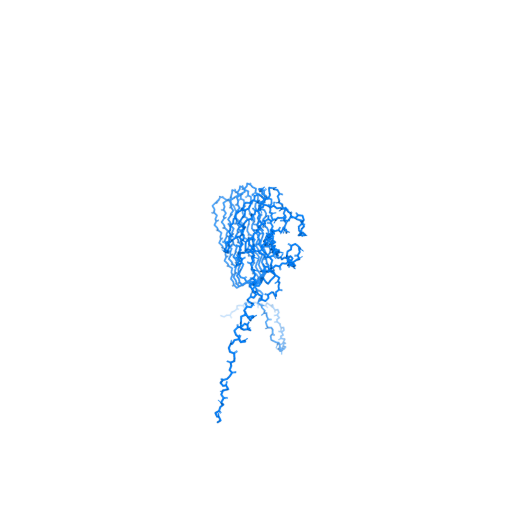029 40.502 1.00 28.27 280 HIS A CA 1
ATOM 2015 C C . HIS A 1 280 ? 11.959 -49.081 41.929 1.00 28.27 280 HIS A C 1
ATOM 2017 O O . HIS A 1 280 ? 12.291 -48.267 42.786 1.00 28.27 280 HIS A O 1
ATOM 2023 N N . GLU A 1 281 ? 11.032 -50.020 42.123 1.00 36.38 281 GLU A N 1
ATOM 2024 C CA . GLU A 1 281 ? 10.244 -50.308 43.329 1.00 36.38 281 GLU A CA 1
ATOM 2025 C C . GLU A 1 281 ? 11.058 -50.936 44.469 1.00 36.38 281 GLU A C 1
ATOM 2027 O O . GLU A 1 281 ? 11.967 -51.726 44.228 1.00 36.38 281 GLU A O 1
ATOM 2032 N N . SER A 1 282 ? 10.613 -50.709 45.711 1.00 30.88 282 SER A N 1
ATOM 2033 C CA . SER A 1 282 ? 10.693 -51.711 46.780 1.00 30.88 282 SER A CA 1
ATOM 2034 C C . SER A 1 282 ? 9.618 -51.473 47.852 1.00 30.88 282 SER A C 1
ATOM 2036 O O . SER A 1 282 ? 9.431 -50.371 48.357 1.00 30.88 282 SER A O 1
ATOM 2038 N N . HIS A 1 283 ? 8.911 -52.556 48.158 1.00 32.47 283 HIS A N 1
ATOM 2039 C CA . HIS A 1 283 ? 7.726 -52.728 48.995 1.00 32.47 283 HIS A CA 1
ATOM 2040 C C . HIS A 1 283 ? 7.902 -52.468 50.512 1.00 32.47 283 HIS A C 1
ATOM 2042 O O . HIS A 1 283 ? 8.875 -52.912 51.106 1.00 32.47 283 HIS A O 1
ATOM 2048 N N . GLY A 1 284 ? 6.818 -52.008 51.166 1.00 28.58 284 GLY A N 1
ATOM 2049 C CA . GLY A 1 284 ? 6.063 -52.877 52.094 1.00 28.58 284 GLY A CA 1
ATOM 2050 C C . GLY A 1 284 ? 6.052 -52.605 53.617 1.00 28.58 284 GLY A C 1
ATOM 2051 O O . GLY A 1 284 ? 7.051 -52.823 54.285 1.00 28.58 284 GLY A O 1
ATOM 2052 N N . LYS A 1 285 ? 4.817 -52.425 54.150 1.00 34.97 285 LYS A N 1
ATOM 2053 C CA . LYS A 1 285 ? 4.287 -52.824 55.495 1.00 34.97 285 LYS A CA 1
ATOM 2054 C C . LYS A 1 285 ? 4.812 -52.026 56.723 1.00 34.97 285 LYS A C 1
ATOM 2056 O O . LYS A 1 285 ? 5.974 -51.690 56.780 1.00 34.97 285 LYS A O 1
ATOM 2061 N N . LYS A 1 286 ? 4.053 -51.718 57.794 1.00 34.88 286 LYS A N 1
ATOM 2062 C CA . LYS A 1 286 ? 2.907 -52.390 58.450 1.00 34.88 286 LYS A CA 1
ATOM 2063 C C . LYS A 1 286 ? 2.249 -51.472 59.520 1.00 34.88 286 LYS A C 1
ATOM 2065 O O . LYS A 1 286 ? 2.878 -50.555 60.026 1.00 34.88 286 LYS A O 1
ATOM 2070 N N . MET A 1 287 ? 1.002 -51.807 59.871 1.00 35.69 287 MET A N 1
ATOM 2071 C CA . MET A 1 287 ? 0.095 -51.246 60.898 1.00 35.69 287 MET A CA 1
ATOM 2072 C C . MET A 1 287 ? 0.579 -51.263 62.368 1.00 35.69 287 MET A C 1
ATOM 2074 O O . MET A 1 287 ? 1.350 -52.154 62.722 1.00 35.69 287 MET A O 1
ATOM 2078 N N . LYS A 1 288 ? -0.055 -50.417 63.216 1.00 37.84 288 LYS A N 1
ATOM 2079 C CA . LYS A 1 288 ? -0.740 -50.672 64.533 1.00 37.84 288 LYS A CA 1
ATOM 2080 C C . LYS A 1 288 ? -0.658 -49.411 65.428 1.00 37.84 288 LYS A C 1
ATOM 2082 O O . LYS A 1 288 ? 0.292 -48.664 65.288 1.00 37.84 288 LYS A O 1
ATOM 2087 N N . GLU A 1 289 ? -1.498 -49.085 66.413 1.00 37.91 289 GLU A N 1
ATOM 2088 C CA . GLU A 1 289 ? -2.836 -49.456 66.893 1.00 37.91 289 GLU A CA 1
ATOM 2089 C C . GLU A 1 289 ? -3.167 -48.507 68.088 1.00 37.91 289 GLU A C 1
ATOM 2091 O O . GLU A 1 289 ? -2.286 -47.892 68.680 1.00 37.91 289 GLU A O 1
ATOM 2096 N N . LYS A 1 290 ? -4.463 -48.377 68.384 1.00 38.56 290 LYS A N 1
ATOM 2097 C CA . LYS A 1 290 ? -5.220 -47.658 69.434 1.00 38.56 290 LYS A CA 1
ATOM 2098 C C . LYS A 1 290 ? -4.620 -47.404 70.850 1.00 38.56 290 LYS A C 1
ATOM 2100 O O . LYS A 1 290 ? -4.200 -48.322 71.533 1.00 38.56 290 LYS A O 1
ATOM 2105 N N . LYS A 1 291 ? -4.906 -46.179 71.344 1.00 38.91 291 LYS A N 1
ATOM 2106 C CA . LYS A 1 291 ? -5.781 -45.793 72.499 1.00 38.91 291 LYS A CA 1
ATOM 2107 C C . LYS A 1 291 ? -5.389 -46.130 73.971 1.00 38.91 291 LYS A C 1
ATOM 2109 O O . LYS A 1 291 ? -5.414 -47.276 74.381 1.00 38.91 291 LYS A O 1
ATOM 2114 N N . HIS A 1 292 ? -5.299 -45.047 74.772 1.00 38.94 292 HIS A N 1
ATOM 2115 C CA . HIS A 1 292 ? -5.511 -44.862 76.236 1.00 38.94 292 HIS A CA 1
ATOM 2116 C C . HIS A 1 292 ? -4.670 -45.641 77.280 1.00 38.94 292 HIS A C 1
ATOM 2118 O O . HIS A 1 292 ? -4.763 -46.857 77.358 1.00 38.94 292 HIS A O 1
ATOM 2124 N N . ARG A 1 293 ? -4.097 -44.919 78.274 1.00 40.81 293 ARG A N 1
ATOM 2125 C CA . ARG A 1 293 ? -4.619 -44.768 79.670 1.00 40.81 293 ARG A CA 1
ATOM 2126 C C . ARG A 1 293 ? -3.509 -44.422 80.708 1.00 40.81 293 ARG A C 1
ATOM 2128 O O . ARG A 1 293 ? -2.577 -45.184 80.880 1.00 40.81 293 ARG A O 1
ATOM 2135 N N . ARG A 1 294 ? -3.757 -43.339 81.472 1.00 44.50 294 ARG A N 1
ATOM 2136 C CA . ARG A 1 294 ? -3.412 -43.020 82.893 1.00 44.50 294 ARG A CA 1
ATOM 2137 C C . ARG A 1 294 ? -1.960 -42.835 83.405 1.00 44.50 294 ARG A C 1
ATOM 2139 O O . ARG A 1 294 ? -1.179 -43.764 83.465 1.00 44.50 294 ARG A O 1
ATOM 2146 N N . GLN A 1 295 ? -1.777 -41.634 83.979 1.00 42.06 295 GLN A N 1
ATOM 2147 C CA . GLN A 1 295 ? -1.333 -41.270 85.348 1.00 42.06 295 GLN A CA 1
ATOM 2148 C C . GLN A 1 295 ? 0.004 -41.776 85.939 1.00 42.06 295 GLN A C 1
ATOM 2150 O O . GLN A 1 295 ? 0.158 -42.945 86.252 1.00 42.06 295 GLN A O 1
ATOM 2155 N N . SER A 1 296 ? 0.841 -40.780 86.280 1.00 43.66 296 SER A N 1
ATOM 2156 C CA . SER A 1 296 ? 1.469 -40.499 87.594 1.00 43.66 296 SER A CA 1
ATOM 2157 C C . SER A 1 296 ? 2.214 -41.619 88.342 1.00 43.66 296 SER A C 1
ATOM 2159 O O . SER A 1 296 ? 1.587 -42.493 88.935 1.00 43.66 296 SER A O 1
ATOM 2161 N N . LYS A 1 297 ? 3.549 -41.478 88.431 1.00 40.66 297 LYS A N 1
ATOM 2162 C CA . LYS A 1 297 ? 4.368 -41.387 89.670 1.00 40.66 297 LYS A CA 1
ATOM 2163 C C . LYS A 1 297 ? 5.839 -41.732 89.383 1.00 40.66 297 LYS A C 1
ATOM 2165 O O . LYS A 1 297 ? 6.155 -42.901 89.180 1.00 40.66 297 LYS A O 1
ATOM 2170 N N . LYS A 1 298 ? 6.730 -40.745 89.475 1.00 38.94 298 LYS A N 1
ATOM 2171 C CA . LYS A 1 298 ? 7.838 -40.676 90.444 1.00 38.94 298 LYS A CA 1
ATOM 2172 C C . LYS A 1 298 ? 8.537 -39.332 90.314 1.00 38.94 298 LYS A C 1
ATOM 2174 O O . LYS A 1 298 ? 8.660 -38.868 89.163 1.00 38.94 298 LYS A O 1
#

Foldseek 3Di:
DDDDDDPDDPVVVVVVVVVVVPPPPPQWFKAKPPPPWAFDPPPPPVRCPQQGHFAPDPDASPRDADDADAEAAAQDKDKIKMFTQAQLWAKKWKWKDQPLPRDPTDTQDMDGGPRNDGDMDMDITTHHQPRFHPWMKIKMWGQRPNPRTIHITIHTHGYHYDAAEAAAAEEEEDQEEAEAEEEEEHAYEHEHEYEYENYQEYEYHYEYEYAEEYEYEYEYEHYAEYEYEYEYEYAYEYEYEYHYEAYNYYHYHYHYDYDDDYDYYYDYDHPDPDPDDDDDDDDDDDDDDDDDDDDDDD

Organism: NCBI:txid94023

pLDDT: mean 73.27, std 19.93, range [25.86, 98.69]

InterPro domains:
  IPR004302 Cellulose/chitin-binding protein, N-terminal [PF03067] (70-157)
  IPR052282 Starch-active lytic polysaccharide monooxygenase [PTHR36575] (60-239)

Secondary structure (DSSP, 8-state):
---PPPS---HHHHHHHHHTT--------EEEEESPPP--TT-TTTT-TTTTS--S-TTTTTPPP----EEEETT-EEEEEEEESS---EEEEEEEE-SSSS-SPEEEEEETTTTSS-EEEEEEEEPPTT--EEEEEEEEEEEETTTTEEEEEEEEEEEE-SSS-EEEEEEEE-SS-EEEEEEEEESS-EEEEEEEES-SEEEEEEEEEESS-EEEEEEEEEEEEEEEEEEEEESS-EEEEEEEEEEEEEEEEEEE--SS-EEEEEEEE-----------------------------

Sequence (298 aa):
MYFSIPNNINYSVILPILLLLFVSDVLGHGRMLTPQIRIPPGDENNGFTLSNGPTTIEPCAGNPRGPVLSNFQSGQIISISWTITAAHRGSCSIQLSTTGQDSNFQELKSYPNCADNTGTFSDSVKLPDGASCNNCTIRWVWNALLTNELYLDCADVSIGDGANSGDTTSATTSTASVTSTSATTSAASVTS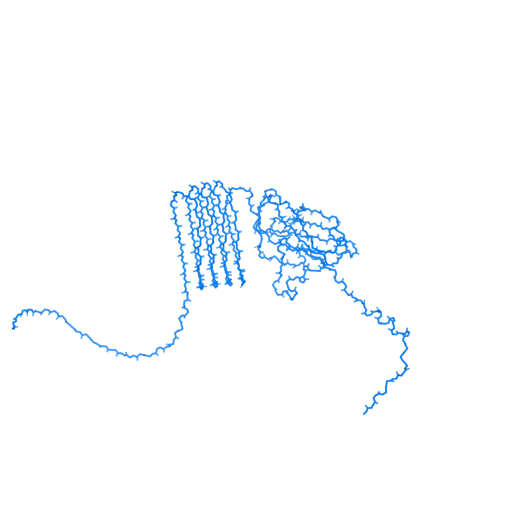TSATTSAASVTFTSATTSAASVTFTSATTSAASVTSTFATTSTASVTSTSATTSVASVTSTSTRHTTTLLTAESLATKTLGIYEKKKHESHGKKMKEKKHRRQSKK